Protein AF-A0A965PJ47-F1 (afdb_monomer)

Sequence (251 aa):
MINLTKKGEKVAQKPLTEKEMQEAIDIYARYGLNMNRAASALNLPRSTFENRLRRAKKLGLKSSVEPNPDLEEVLEQERLDQLLREQVRSLQLQLETVRKETLDEEFVKSQIIKLAQTKIDPPKWTLSRPSDETTGVPTLFASDWHWGEVVEASQVNGVNEYNLKIAQNRAKNMIETAVDLLLNHIHHKDYPGIVFCLGGDMVSGDIHEELMATNEKEIMPVIVDLWSTLAWCIETLADSFGAVYVPCVSG

Foldseek 3Di:
DDDDDDDDDPPPDDPQDLVLLQLLQQLCQQQQNDLVVSCVVVVHDSVVSVVSPVVSVVVVHHHPHHHDVVNVVVVVVVVVVVVVVVVVVVVVVVVVVVVVVVVVVVVVVVVVVVVVPDPDPPPPCPPPDPDPDAPDAAEAEDEQLQFADFDDCVNVVNPDTDGNVVSLVVLVCSLVVVLCCQPPVDDPHDHQAYEYEYEENLHHPCPDPPCPVDPDDDCVVRVVSSVVSVVVSLVSRCVRGVDYHYHYDYD

Nearest PDB structures (foldseek):
  8d5d-assembly1_B  TM=5.047E-01  e=1.975E-01  Salmonella enterica subsp. enterica serovar Typhimurium
  1icp-assembly1_A  TM=4.750E-01  e=4.558E-01  Solanum lycopersicum
  8d5r-assembly1_B  TM=3.469E-01  e=9.733E-02  Salmonella enterica subsp. enterica serovar Typhimurium
  7owl-assembly1_B  TM=3.068E-01  e=2.906E-01  Candidatus Odinarchaeum yellowstonii
  9j61-assembly6_F  TM=3.297E-01  e=2.135E+00  Streptomyces cinnamoneus

pLDDT: mean 76.78, std 16.88, range [31.42, 97.94]

Radius of gyration: 39.95 Å; Cα contacts (8 Å, |Δi|>4): 224; chains: 1; bounding box: 68×84×101 Å

Structure (mmCIF, N/CA/C/O backbone):
data_AF-A0A965PJ47-F1
#
_entry.id   AF-A0A965PJ47-F1
#
loop_
_atom_site.group_PDB
_atom_site.id
_atom_site.type_symbol
_atom_site.label_atom_id
_atom_site.label_alt_id
_atom_site.label_comp_id
_atom_site.label_asym_id
_atom_site.label_entity_id
_atom_site.label_seq_id
_atom_site.pdbx_PDB_ins_code
_atom_site.Cartn_x
_atom_site.Cartn_y
_atom_site.Cartn_z
_atom_site.occupancy
_atom_site.B_iso_or_equiv
_atom_site.auth_seq_id
_atom_site.auth_comp_id
_atom_site.auth_asym_id
_atom_site.auth_atom_id
_atom_site.pdbx_PDB_model_num
ATOM 1 N N . MET A 1 1 ? -32.347 64.061 38.158 1.00 39.00 1 MET A N 1
ATOM 2 C CA . MET A 1 1 ? -33.595 63.481 38.700 1.00 39.00 1 MET A CA 1
ATOM 3 C C . MET A 1 1 ? -33.408 61.977 38.799 1.00 39.00 1 MET A C 1
ATOM 5 O O . MET A 1 1 ? -33.392 61.310 37.776 1.00 39.00 1 MET A O 1
ATOM 9 N N . ILE A 1 2 ? -33.153 61.468 40.004 1.00 34.94 2 ILE A N 1
ATOM 10 C CA . ILE A 1 2 ? -32.925 60.043 40.271 1.00 34.94 2 ILE A CA 1
ATOM 11 C C . ILE A 1 2 ? -34.220 59.501 40.879 1.00 34.94 2 ILE A C 1
ATOM 13 O O . ILE A 1 2 ? -34.585 59.888 41.986 1.00 34.94 2 ILE A O 1
ATOM 17 N N . ASN A 1 3 ? -34.927 58.645 40.139 1.00 31.42 3 ASN A N 1
ATOM 18 C CA . ASN A 1 3 ? -36.101 57.930 40.638 1.00 31.42 3 ASN A CA 1
ATOM 19 C C . ASN A 1 3 ? -35.635 56.704 41.432 1.00 31.42 3 ASN A C 1
ATOM 21 O O . ASN A 1 3 ? -35.270 55.677 40.866 1.00 31.42 3 ASN A O 1
ATOM 25 N N . LEU A 1 4 ? -35.638 56.832 42.758 1.00 34.59 4 LEU A N 1
ATOM 26 C CA . LEU A 1 4 ? -35.445 55.729 43.695 1.00 34.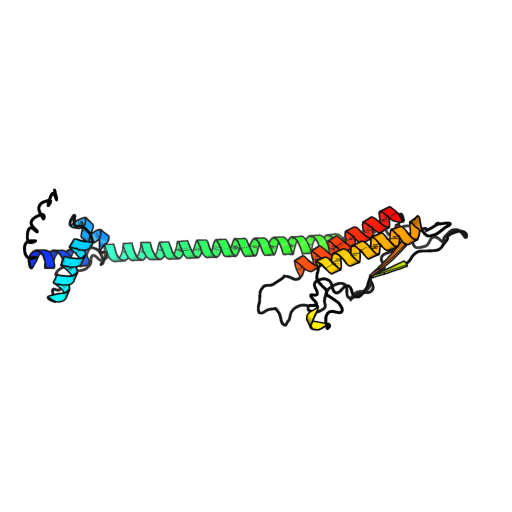59 4 LEU A CA 1
ATOM 27 C C . LEU A 1 4 ? -36.727 54.8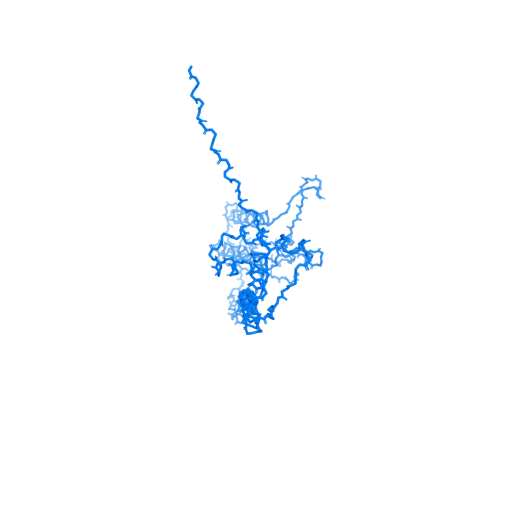88 43.747 1.00 34.59 4 LEU A C 1
ATOM 29 O O . LEU A 1 4 ? -37.690 55.218 44.439 1.00 34.59 4 LEU A O 1
ATOM 33 N N . THR A 1 5 ? -36.738 53.785 43.002 1.00 39.50 5 THR A N 1
ATOM 34 C CA . THR A 1 5 ? -37.739 52.723 43.128 1.00 39.50 5 THR A CA 1
ATOM 35 C C . THR A 1 5 ? -37.661 52.081 44.510 1.00 39.50 5 THR A C 1
ATOM 37 O O . THR A 1 5 ? -36.606 51.625 44.953 1.00 39.50 5 THR A O 1
ATOM 40 N N . LYS A 1 6 ? -38.814 52.065 45.185 1.00 40.06 6 LYS A N 1
ATOM 41 C CA . LYS A 1 6 ? -39.052 51.490 46.509 1.00 40.06 6 LYS A CA 1
ATOM 42 C C . LYS A 1 6 ? -38.490 50.068 46.610 1.00 40.06 6 LYS A C 1
ATOM 44 O O . LYS A 1 6 ? -38.861 49.177 45.851 1.00 40.06 6 LYS A O 1
ATOM 49 N N . LYS A 1 7 ? -37.611 49.874 47.593 1.00 37.66 7 LYS A N 1
ATOM 50 C CA . LYS A 1 7 ? -37.120 48.578 48.070 1.00 37.66 7 LYS A CA 1
ATOM 51 C C . LYS A 1 7 ? -38.333 47.761 48.531 1.00 37.66 7 LYS A C 1
ATOM 53 O O . LYS A 1 7 ? -38.999 48.163 49.479 1.00 37.66 7 LYS A O 1
ATOM 58 N N . GLY A 1 8 ? -38.628 46.656 47.847 1.00 36.78 8 GLY A N 1
ATOM 59 C CA . GLY A 1 8 ? -39.668 45.718 48.264 1.00 36.78 8 GLY A CA 1
ATOM 60 C C . GLY A 1 8 ? -39.403 45.227 49.686 1.00 36.78 8 GLY A C 1
ATOM 61 O O . GLY A 1 8 ? -38.298 44.776 50.002 1.00 36.78 8 GLY A O 1
ATOM 62 N N . GLU A 1 9 ? -40.407 45.366 50.545 1.00 33.41 9 GLU A N 1
ATOM 63 C CA . GLU A 1 9 ? -40.428 44.838 51.903 1.00 33.41 9 GLU A CA 1
ATOM 64 C C . GLU A 1 9 ? -40.147 43.331 51.866 1.00 33.41 9 GLU A C 1
ATOM 66 O O . GLU A 1 9 ? -40.896 42.546 51.282 1.00 33.41 9 GLU A O 1
ATOM 71 N N . LYS A 1 10 ? -39.043 42.906 52.489 1.00 40.28 10 LYS A N 1
ATOM 72 C CA . LYS A 1 10 ? -38.812 41.491 52.777 1.00 40.28 10 LYS A CA 1
ATOM 73 C C . LYS A 1 10 ? -39.818 41.076 53.845 1.00 40.28 10 LYS A C 1
ATOM 75 O O . LYS A 1 10 ? -39.556 41.245 55.033 1.00 40.28 10 LYS A O 1
ATOM 80 N N . VAL A 1 11 ? -40.953 40.532 53.418 1.00 40.09 11 VAL A N 1
ATOM 81 C CA . VAL A 1 11 ? -41.863 39.796 54.299 1.00 40.09 11 VAL A CA 1
ATOM 82 C C . VAL A 1 11 ? -41.044 38.676 54.941 1.00 40.09 11 VAL A C 1
ATOM 84 O O . VAL A 1 11 ? -40.537 37.789 54.251 1.00 40.09 11 VAL A O 1
ATOM 87 N N . ALA A 1 12 ? -40.833 38.760 56.254 1.00 43.69 12 ALA A N 1
ATOM 88 C CA . ALA A 1 12 ? -40.131 37.735 57.007 1.00 43.69 12 ALA A CA 1
ATOM 89 C C . ALA A 1 12 ? -40.882 36.408 56.830 1.00 43.69 12 ALA A C 1
ATOM 91 O O . ALA A 1 12 ? -42.038 36.286 57.233 1.00 43.69 12 ALA A O 1
ATOM 92 N N . GLN A 1 13 ? -40.244 35.422 56.189 1.00 56.88 13 GLN A N 1
ATOM 93 C CA . GLN A 1 13 ? -40.800 34.074 56.104 1.00 56.88 13 GLN A CA 1
ATOM 94 C C . GLN A 1 13 ? -41.061 33.577 57.526 1.00 56.88 13 GLN A C 1
ATOM 96 O O . GLN A 1 13 ? -40.155 33.583 58.364 1.00 56.88 13 GLN A O 1
ATOM 101 N N . LYS A 1 14 ? -42.311 33.179 57.788 1.00 65.19 14 LYS A N 1
ATOM 102 C CA . LYS A 1 14 ? -42.749 32.605 59.062 1.00 65.19 14 LYS A CA 1
ATOM 103 C C . LYS A 1 14 ? -41.738 31.530 59.503 1.00 65.19 14 LYS A C 1
ATOM 105 O O . LYS A 1 14 ? -41.317 30.735 58.656 1.00 65.19 14 LYS A O 1
ATOM 110 N N . PRO A 1 15 ? -41.297 31.516 60.775 1.00 68.94 15 PRO A N 1
ATOM 111 C CA . PRO A 1 15 ? -40.329 30.531 61.239 1.00 68.94 15 PRO A CA 1
ATOM 112 C C . PRO A 1 15 ? -40.870 29.123 60.988 1.00 68.94 15 PRO A C 1
ATOM 114 O O . PRO A 1 15 ? -42.020 28.827 61.308 1.00 68.94 15 PRO A O 1
ATOM 117 N N . LEU A 1 16 ? -40.030 28.294 60.366 1.00 74.06 16 LEU A N 1
ATOM 118 C CA . LEU A 1 16 ? -40.363 26.925 59.990 1.00 74.06 16 LEU A CA 1
ATOM 119 C C . LEU A 1 16 ? -40.749 26.138 61.242 1.00 74.06 16 LEU A C 1
ATOM 121 O O . LEU A 1 16 ? -39.971 26.081 62.198 1.00 74.06 16 LEU A O 1
ATOM 125 N N . THR A 1 17 ? -41.949 25.573 61.243 1.00 81.94 17 THR A N 1
ATOM 126 C CA . THR A 1 17 ? -42.479 24.862 62.408 1.00 81.94 17 THR A CA 1
ATOM 127 C C . THR A 1 17 ? -41.912 23.448 62.489 1.00 81.94 17 THR A C 1
ATOM 129 O O . THR A 1 17 ? -41.573 22.838 61.476 1.00 81.94 17 THR A O 1
ATOM 132 N N . GLU A 1 18 ? -41.816 22.903 63.702 1.00 75.19 18 GLU A N 1
ATOM 133 C CA . GLU A 1 18 ? -41.345 21.530 63.938 1.00 75.19 18 GLU A CA 1
ATOM 134 C C . GLU A 1 18 ? -42.177 20.495 63.169 1.00 75.19 18 GLU A C 1
ATOM 136 O O . G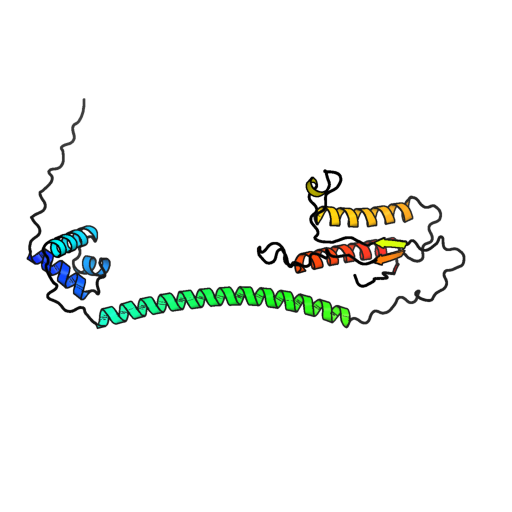LU A 1 18 ? -41.629 19.561 62.591 1.00 75.19 18 GLU A O 1
ATOM 141 N N . LYS A 1 19 ? -43.482 20.749 63.024 1.00 80.19 19 LYS A N 1
ATOM 142 C CA . LYS A 1 19 ? -44.401 19.936 62.220 1.00 80.19 19 LYS A CA 1
ATOM 143 C C . LYS A 1 19 ? -44.038 19.911 60.729 1.00 80.19 19 LYS A C 1
ATOM 145 O O . LYS A 1 19 ? -44.038 18.845 60.127 1.00 80.19 19 LYS A O 1
ATOM 150 N N . GLU A 1 20 ? -43.687 21.056 60.142 1.00 81.19 20 GLU A N 1
ATOM 151 C CA . GLU A 1 20 ? -43.258 21.146 58.733 1.00 81.19 20 GLU A CA 1
ATOM 152 C C . GLU A 1 20 ? -41.882 20.504 58.495 1.00 81.19 20 GLU A C 1
ATOM 154 O O . GLU A 1 20 ? -41.574 20.079 57.380 1.00 81.19 20 GLU A O 1
ATOM 159 N N . MET A 1 21 ? -41.035 20.456 59.529 1.00 81.44 21 MET A N 1
ATOM 160 C CA . MET A 1 21 ? -39.740 19.770 59.493 1.00 81.44 21 MET A CA 1
ATOM 161 C C . MET A 1 21 ? -39.910 18.251 59.592 1.00 81.44 21 MET A C 1
ATOM 163 O O . MET A 1 21 ? -39.256 17.526 58.841 1.00 81.44 21 MET A O 1
ATOM 167 N N . GLN A 1 22 ? -40.824 17.788 60.448 1.00 79.69 22 GLN A N 1
ATOM 168 C CA . GLN A 1 22 ? -41.165 16.374 60.589 1.00 79.69 22 GLN A CA 1
ATOM 169 C C . GLN A 1 22 ? -41.837 15.824 59.322 1.00 79.69 22 GLN A C 1
ATOM 171 O O . GLN A 1 22 ? -41.423 14.793 58.802 1.00 79.69 22 GLN A O 1
ATOM 176 N N . GLU A 1 23 ? -42.790 16.566 58.750 1.00 83.19 23 GLU A N 1
ATOM 177 C CA . GLU A 1 23 ? -43.468 16.205 57.498 1.00 83.19 23 GLU A CA 1
ATOM 178 C C . GLU A 1 23 ? -42.485 16.064 56.323 1.00 83.19 23 GLU A C 1
ATOM 180 O O . GLU A 1 23 ? -42.600 15.144 55.513 1.00 83.19 23 GLU A O 1
ATOM 185 N N . ALA A 1 24 ? -41.469 16.932 56.252 1.00 80.75 24 ALA A N 1
ATOM 186 C CA . ALA A 1 24 ? -40.439 16.846 55.221 1.00 80.75 24 ALA A CA 1
ATOM 187 C C . ALA A 1 24 ? -39.556 15.597 55.371 1.00 80.75 24 ALA A C 1
ATOM 189 O O . ALA A 1 24 ? -39.208 14.986 54.362 1.00 80.75 24 ALA A O 1
ATOM 190 N N . ILE A 1 25 ? -39.199 15.206 56.601 1.00 81.50 25 ILE A N 1
ATOM 191 C CA . ILE A 1 25 ? -38.437 13.974 56.858 1.00 81.50 25 ILE A CA 1
ATOM 192 C C . ILE A 1 25 ? -39.278 12.739 56.533 1.00 81.50 25 ILE A C 1
ATOM 194 O O . ILE A 1 25 ? -38.782 11.829 55.874 1.00 81.50 25 ILE A O 1
ATOM 198 N N . ASP A 1 26 ? -40.541 12.721 56.949 1.00 80.56 26 ASP A N 1
ATOM 199 C CA . ASP A 1 26 ? -41.424 11.567 56.771 1.00 80.56 26 ASP A CA 1
ATOM 200 C C . ASP A 1 26 ? -41.784 11.330 55.305 1.00 80.56 26 ASP A C 1
ATOM 202 O O . ASP A 1 2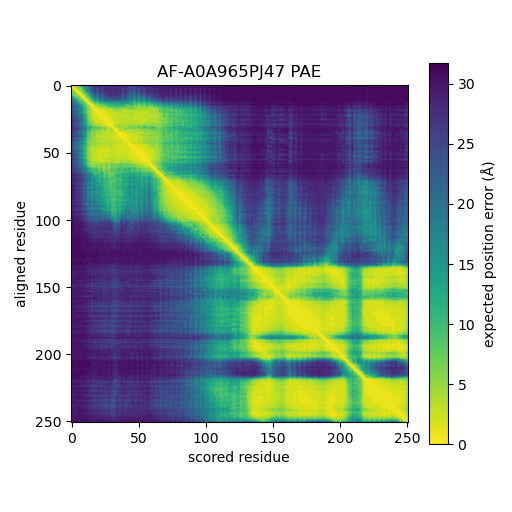6 ? -41.797 10.192 54.838 1.00 80.56 26 ASP A O 1
ATOM 206 N N . ILE A 1 27 ? -42.000 12.399 54.537 1.00 80.00 27 ILE A N 1
ATOM 207 C CA . ILE A 1 27 ? -42.214 12.294 53.090 1.00 80.00 27 ILE A CA 1
ATOM 208 C C . ILE A 1 27 ? -40.906 11.937 52.374 1.00 80.00 27 ILE A C 1
ATOM 210 O O . ILE A 1 27 ? -40.919 11.145 51.437 1.00 80.00 27 ILE A O 1
ATOM 214 N N . TYR A 1 28 ? -39.759 12.442 52.828 1.00 78.50 28 TYR A N 1
ATOM 215 C CA . TYR A 1 28 ? -38.468 12.047 52.261 1.00 78.50 28 TYR A CA 1
ATOM 216 C C . TYR A 1 28 ? -38.163 10.555 52.467 1.00 78.50 28 TYR A C 1
ATOM 218 O O . TYR A 1 28 ? -37.672 9.903 51.544 1.00 78.50 28 TYR A O 1
ATOM 226 N N . ALA A 1 29 ? -38.494 10.011 53.642 1.00 75.62 29 ALA A N 1
ATOM 227 C CA . ALA A 1 29 ? -38.375 8.586 53.942 1.00 75.62 29 ALA A CA 1
ATOM 228 C C . ALA A 1 29 ? -39.377 7.745 53.130 1.00 75.62 29 ALA A C 1
ATOM 230 O O . ALA A 1 29 ? -38.994 6.754 52.515 1.00 75.62 29 ALA A O 1
ATOM 231 N N . ARG A 1 30 ? -40.638 8.189 53.030 1.00 76.38 30 ARG A N 1
ATOM 232 C CA . ARG A 1 30 ? -41.698 7.483 52.288 1.00 76.38 30 ARG A CA 1
ATOM 233 C C . ARG A 1 30 ? -41.422 7.356 50.784 1.00 76.38 30 ARG A C 1
ATOM 235 O O . ARG A 1 30 ? -41.849 6.382 50.178 1.00 76.38 30 ARG A O 1
ATOM 242 N N . TYR A 1 31 ? -40.725 8.321 50.180 1.00 73.88 31 TYR A N 1
ATOM 243 C CA . TYR A 1 31 ? -40.414 8.343 48.741 1.00 73.88 31 TYR A CA 1
ATOM 244 C C . TYR A 1 31 ? -38.979 7.883 48.411 1.00 73.88 31 TYR A C 1
ATOM 246 O O . TYR A 1 31 ? -38.407 8.325 47.410 1.00 73.88 31 TYR A O 1
ATOM 254 N N . GLY A 1 32 ? -38.381 7.027 49.249 1.00 67.56 32 GLY A N 1
ATOM 255 C CA . GLY A 1 32 ? -37.101 6.373 48.945 1.00 67.56 32 GLY A CA 1
ATOM 256 C C . GLY A 1 32 ? -35.939 7.354 48.765 1.00 67.56 32 GLY A C 1
ATOM 257 O O . GLY A 1 32 ? -35.125 7.199 47.859 1.00 67.56 32 GLY A O 1
ATOM 258 N N . LEU A 1 33 ? -35.891 8.422 49.574 1.00 68.25 33 LEU A N 1
ATOM 259 C CA . LEU A 1 33 ? -34.832 9.442 49.549 1.00 68.25 33 LEU A CA 1
ATOM 260 C C . LEU A 1 33 ? -34.749 10.247 48.230 1.00 68.25 33 LEU A C 1
ATOM 262 O O . LEU A 1 33 ? -33.763 10.947 47.982 1.00 68.25 33 LEU A O 1
ATOM 266 N N . ASN A 1 34 ? -35.790 10.218 47.388 1.00 73.56 34 ASN A N 1
ATOM 267 C CA . ASN A 1 34 ? -35.839 11.012 46.162 1.00 73.56 34 ASN A CA 1
ATOM 268 C C . ASN A 1 34 ? -36.406 12.417 46.416 1.00 73.56 34 ASN A C 1
ATOM 270 O O . ASN A 1 34 ? -37.615 12.642 46.513 1.00 73.56 34 ASN A O 1
ATOM 274 N N . MET A 1 35 ? -35.503 13.394 46.450 1.00 74.94 35 MET A N 1
ATOM 275 C CA . MET A 1 35 ? -35.797 14.798 46.744 1.00 74.94 35 MET A CA 1
ATOM 276 C C . MET A 1 35 ? -36.806 15.448 45.785 1.00 74.94 35 MET A C 1
ATOM 278 O O . MET A 1 35 ? -37.589 16.293 46.210 1.00 74.94 35 MET A O 1
ATOM 282 N N . ASN A 1 36 ? -36.802 15.065 44.504 1.00 76.56 36 ASN A N 1
ATOM 283 C CA . ASN A 1 36 ? -37.687 15.658 43.497 1.00 76.56 36 ASN A CA 1
ATOM 284 C C . ASN A 1 36 ? -39.123 15.140 43.638 1.00 76.56 36 ASN A C 1
ATOM 286 O O . ASN A 1 36 ? -40.066 15.932 43.594 1.00 76.56 36 ASN A O 1
ATOM 290 N N . ARG A 1 37 ? -39.293 13.826 43.850 1.00 76.56 37 ARG A N 1
ATOM 291 C CA . ARG A 1 37 ? -40.616 13.218 44.077 1.00 76.56 37 ARG A CA 1
ATOM 292 C C . ARG A 1 37 ? -41.207 13.687 45.412 1.00 76.56 37 ARG A C 1
ATOM 294 O O . ARG A 1 37 ? -42.363 14.096 45.448 1.00 76.56 37 ARG A O 1
ATOM 301 N N . ALA A 1 38 ? -40.391 13.747 46.467 1.00 78.38 38 ALA A N 1
ATOM 302 C CA . ALA A 1 38 ? -40.804 14.224 47.787 1.00 78.38 38 ALA A CA 1
ATOM 303 C C . ALA A 1 38 ? -41.202 15.717 47.800 1.00 78.38 38 ALA A C 1
ATOM 305 O O . ALA A 1 38 ? -42.212 16.083 48.400 1.00 78.38 38 ALA A O 1
ATOM 306 N N . ALA A 1 39 ? -40.459 16.578 47.092 1.00 82.06 39 ALA A N 1
ATOM 307 C CA . ALA A 1 39 ? -40.814 17.992 46.943 1.00 82.06 39 ALA A CA 1
ATOM 308 C C . ALA A 1 39 ? -42.111 18.182 46.136 1.00 82.06 39 ALA A C 1
ATOM 310 O O . ALA A 1 39 ? -42.957 18.994 46.513 1.00 82.06 39 ALA A O 1
ATOM 311 N N . SER A 1 40 ? -42.293 17.389 45.073 1.00 83.25 40 SER A N 1
ATOM 312 C CA . SER A 1 40 ? -43.501 17.420 44.236 1.00 83.25 40 SER A CA 1
ATOM 313 C C . SER A 1 40 ? -44.743 16.944 44.996 1.00 83.25 40 SER A C 1
ATOM 315 O O . SER A 1 40 ? -45.795 17.561 44.874 1.00 83.25 40 SER A O 1
ATOM 317 N N . ALA A 1 41 ? -44.619 15.918 45.847 1.00 82.38 41 ALA A N 1
ATOM 318 C CA . ALA A 1 41 ? -45.715 15.421 46.685 1.00 82.38 41 ALA A CA 1
ATOM 319 C C . ALA A 1 41 ? -46.256 16.478 47.669 1.00 82.38 41 ALA A C 1
ATOM 321 O O . ALA A 1 41 ? -47.429 16.444 48.033 1.00 82.38 41 ALA A O 1
ATOM 322 N N . LEU A 1 42 ? -45.413 17.434 48.071 1.00 82.44 42 LEU A N 1
ATOM 323 C CA . LEU A 1 42 ? -45.785 18.566 48.923 1.00 82.44 42 LEU A CA 1
ATOM 324 C C . LEU A 1 42 ? -46.134 19.841 48.141 1.00 82.44 42 LEU A C 1
ATOM 326 O O . LEU A 1 42 ? -46.401 20.871 48.759 1.00 82.44 42 LEU A O 1
ATOM 330 N N . ASN A 1 43 ? -46.114 19.804 46.803 1.00 83.75 43 ASN A N 1
ATOM 331 C CA . ASN A 1 43 ? -46.226 20.987 45.942 1.00 83.75 43 ASN A CA 1
ATOM 332 C C . ASN A 1 43 ? -45.234 22.105 46.322 1.00 83.75 43 ASN A C 1
ATOM 334 O O . ASN A 1 43 ? -45.554 23.295 46.277 1.00 83.75 43 ASN A O 1
ATOM 338 N N . LEU A 1 44 ? -44.014 21.728 46.715 1.00 83.81 44 LEU A N 1
ATOM 339 C CA . LEU A 1 44 ? -42.961 22.665 47.096 1.00 83.81 44 LEU A CA 1
ATOM 340 C C . LEU A 1 44 ? -41.870 22.737 46.023 1.00 83.81 44 LEU A C 1
ATOM 342 O O . LEU A 1 44 ? -41.483 21.713 45.457 1.00 83.81 44 LEU A O 1
ATOM 346 N N . PRO A 1 45 ? -41.267 23.921 45.805 1.00 86.38 45 PRO A N 1
ATOM 347 C CA . PRO A 1 45 ? -40.011 24.009 45.075 1.00 86.38 45 PRO A CA 1
ATOM 348 C C . PRO A 1 45 ? -38.938 23.145 45.750 1.00 86.38 45 PRO A C 1
ATOM 350 O O . PRO A 1 45 ? -38.808 23.151 46.980 1.00 86.38 45 PRO A O 1
ATOM 353 N N . ARG A 1 46 ? -38.116 22.450 44.952 1.00 83.88 46 ARG A N 1
ATOM 354 C CA . ARG A 1 46 ? -37.034 21.574 45.448 1.00 83.88 46 ARG A CA 1
ATOM 355 C C . ARG A 1 46 ? -36.143 22.273 46.478 1.00 83.88 46 ARG A C 1
ATOM 357 O O . ARG A 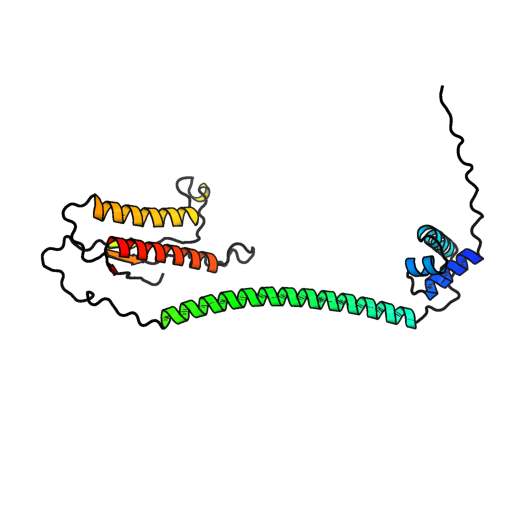1 46 ? -35.848 21.704 47.522 1.00 83.88 46 ARG A O 1
ATOM 364 N N . SER A 1 47 ? -35.777 23.528 46.217 1.00 83.12 47 SER A N 1
ATOM 365 C CA . SER A 1 47 ? -34.940 24.351 47.101 1.00 83.12 47 SER A CA 1
ATOM 366 C C . SER A 1 47 ? -35.607 24.673 48.446 1.00 83.12 47 SER A C 1
ATOM 368 O O . SER A 1 47 ? -34.935 24.810 49.472 1.00 83.12 47 SER A O 1
ATOM 370 N N . THR A 1 48 ? -36.937 24.782 48.475 1.00 83.44 48 THR A N 1
ATOM 371 C CA . THR A 1 48 ? -37.706 24.967 49.708 1.00 83.44 48 THR A CA 1
ATOM 372 C C . THR A 1 48 ? -37.723 23.675 50.510 1.00 83.44 48 THR A C 1
ATOM 374 O O . THR A 1 48 ? -37.385 23.703 51.692 1.00 83.44 48 THR A O 1
ATOM 377 N N . PHE A 1 49 ? -38.037 22.547 49.869 1.00 85.88 49 PHE A N 1
ATOM 378 C CA . PHE A 1 49 ? -38.038 21.226 50.499 1.00 85.88 49 PHE A CA 1
ATOM 379 C C . PHE A 1 49 ? -36.657 20.848 51.066 1.00 85.88 49 PHE A C 1
ATOM 381 O O . PHE A 1 49 ? -36.545 20.424 52.216 1.00 85.88 49 PHE A O 1
ATOM 388 N N . GLU A 1 50 ? -35.587 21.113 50.315 1.00 85.38 50 GLU A N 1
ATOM 389 C CA . GLU A 1 50 ? -34.201 20.912 50.744 1.00 85.38 50 GLU A CA 1
ATOM 390 C C . GLU A 1 50 ? -33.844 21.713 52.000 1.00 85.38 50 GLU A C 1
ATOM 392 O O . GLU A 1 50 ? -33.229 21.185 52.930 1.00 85.38 50 GLU A O 1
ATOM 397 N N . ASN A 1 51 ? -34.291 22.969 52.085 1.00 84.69 51 ASN A N 1
ATOM 398 C CA . ASN A 1 51 ? -34.096 23.775 53.286 1.00 84.69 51 ASN A CA 1
ATOM 399 C C . ASN A 1 51 ? -34.860 23.226 54.500 1.00 84.69 51 ASN A C 1
ATOM 401 O O . ASN A 1 51 ? -34.322 23.288 55.611 1.00 84.69 51 ASN A O 1
ATOM 405 N N . ARG A 1 52 ? -36.067 22.669 54.307 1.00 85.81 52 ARG A N 1
ATOM 406 C CA . ARG A 1 52 ? -36.831 22.009 55.384 1.00 85.81 52 ARG A CA 1
ATOM 407 C C . ARG A 1 52 ? -36.093 20.770 55.887 1.00 85.81 52 ARG A C 1
ATOM 409 O O . ARG A 1 52 ? -35.817 20.679 57.081 1.00 85.81 52 ARG A O 1
ATOM 416 N N . LEU A 1 53 ? -35.668 19.893 54.975 1.00 82.50 53 LEU A N 1
ATOM 417 C CA . LEU A 1 53 ? -34.950 18.659 55.302 1.00 82.50 53 LEU A CA 1
ATOM 418 C C . LEU A 1 53 ? -33.606 18.931 55.998 1.00 82.50 53 LEU A C 1
ATOM 420 O O . LEU A 1 53 ? -33.265 18.278 56.983 1.00 82.50 53 LEU A O 1
ATOM 424 N N . ARG A 1 54 ? -32.845 19.930 55.528 1.00 84.75 54 ARG A N 1
ATOM 425 C CA . ARG A 1 54 ? -31.561 20.321 56.132 1.00 84.75 54 ARG A CA 1
ATOM 426 C C . ARG A 1 54 ? -31.726 20.828 57.566 1.00 84.75 54 ARG A C 1
ATOM 428 O O . ARG A 1 54 ? -30.917 20.490 58.428 1.00 84.75 54 ARG A O 1
ATOM 435 N N . ARG A 1 55 ? -32.760 21.636 57.834 1.00 82.81 55 ARG A N 1
ATOM 436 C CA . ARG A 1 55 ? -33.066 22.120 59.193 1.00 82.81 55 ARG A CA 1
ATOM 437 C C . ARG A 1 55 ? -33.539 20.992 60.102 1.00 82.81 55 ARG A C 1
ATOM 439 O O . ARG A 1 55 ? -33.085 20.919 61.238 1.00 82.81 55 ARG A O 1
ATOM 446 N N . ALA A 1 56 ? -34.360 20.093 59.573 1.00 81.38 56 ALA A N 1
ATOM 447 C CA . ALA A 1 56 ? -34.854 18.936 60.300 1.00 81.38 56 ALA A CA 1
ATOM 448 C C . ALA A 1 56 ? -33.707 17.985 60.714 1.00 81.38 56 ALA A C 1
ATOM 450 O O . ALA A 1 56 ? -33.606 17.608 61.879 1.00 81.38 56 ALA A O 1
ATOM 451 N N . LYS A 1 57 ? -32.749 17.724 59.808 1.00 81.69 57 LYS A N 1
ATOM 452 C CA . LYS A 1 57 ? -31.507 16.986 60.112 1.00 81.69 57 LYS A CA 1
ATOM 453 C C . LYS A 1 57 ? -30.636 17.684 61.160 1.00 81.69 57 LYS A C 1
ATOM 455 O O . LYS A 1 57 ? -30.080 17.022 62.028 1.00 81.69 57 LYS A O 1
ATOM 460 N N . LYS A 1 58 ? -30.528 19.018 61.107 1.00 83.56 58 LYS A N 1
ATOM 461 C CA . LYS A 1 58 ? -29.757 19.808 62.086 1.00 83.56 58 LYS A CA 1
ATOM 462 C C . LYS A 1 58 ? -30.343 19.726 63.503 1.00 83.56 58 LYS A C 1
ATOM 464 O O . LYS A 1 58 ? -29.593 19.829 64.465 1.00 83.56 58 LYS A O 1
ATOM 469 N N . LEU A 1 59 ? -31.658 19.538 63.621 1.00 81.19 59 LEU A N 1
ATOM 470 C CA . LEU A 1 59 ? -32.362 19.331 64.891 1.00 81.19 59 LEU A CA 1
ATOM 471 C C . LEU A 1 59 ? -32.373 17.861 65.345 1.00 81.19 59 LEU A C 1
ATOM 473 O O . LEU A 1 59 ? -32.930 17.561 66.393 1.00 81.19 59 LEU A O 1
ATOM 477 N N . GLY A 1 60 ? -31.765 16.948 64.579 1.00 77.31 60 GLY A N 1
ATOM 478 C CA . GLY A 1 60 ? -31.702 15.528 64.926 1.00 77.31 60 GLY A CA 1
ATOM 479 C C . GLY A 1 60 ? -33.045 14.798 64.849 1.00 77.31 60 GLY A C 1
ATOM 480 O O . GLY A 1 60 ? -33.169 13.711 65.413 1.00 77.31 60 GLY A O 1
ATOM 481 N N . LEU A 1 61 ? -34.042 15.371 64.164 1.00 77.19 61 LEU A N 1
ATOM 482 C CA . LEU A 1 61 ? -35.341 14.732 63.967 1.00 77.19 61 LEU A CA 1
ATOM 483 C C . LEU A 1 61 ? -35.158 13.436 63.161 1.00 77.19 61 LEU A C 1
ATOM 485 O O . LEU A 1 61 ? -34.443 13.406 62.156 1.00 77.19 61 LEU A O 1
ATOM 489 N N . LYS A 1 62 ? -35.789 12.356 63.626 1.00 75.00 62 LYS A N 1
ATOM 490 C CA . LYS A 1 62 ? -35.814 11.054 62.948 1.00 75.00 62 LYS A CA 1
ATOM 491 C C . LYS A 1 62 ? -37.160 10.872 62.264 1.00 75.00 62 LYS A C 1
ATOM 493 O O . LYS A 1 62 ? -38.160 11.414 62.730 1.00 75.00 62 LYS A O 1
ATOM 498 N N . SER A 1 63 ? -37.181 10.117 61.169 1.00 68.88 63 SER A N 1
ATOM 499 C CA . SER A 1 63 ? -38.454 9.792 60.533 1.00 68.88 63 SER A CA 1
ATOM 500 C C . SER A 1 63 ? -39.290 8.904 61.444 1.00 68.88 63 SER A C 1
ATOM 502 O O . SER A 1 63 ? -38.769 7.987 62.076 1.00 68.88 63 SER A O 1
ATOM 504 N N . SER A 1 64 ? -40.582 9.200 61.489 1.00 68.25 64 SER A N 1
ATOM 505 C CA . SER A 1 64 ? -41.621 8.407 62.145 1.00 68.25 64 SER A CA 1
ATOM 506 C C . SER A 1 64 ? -42.237 7.358 61.215 1.00 68.25 64 SER A C 1
ATOM 508 O O . SER A 1 64 ? -43.116 6.613 61.642 1.00 68.25 64 SER A O 1
ATOM 510 N N . VAL A 1 65 ? -41.824 7.318 59.946 1.00 66.12 65 VAL A N 1
ATOM 511 C CA . VAL A 1 65 ? -42.423 6.486 58.901 1.00 66.12 65 VAL A CA 1
ATOM 512 C C . VAL A 1 65 ? -41.351 5.566 58.331 1.00 66.12 65 VAL A C 1
ATOM 514 O O . VAL A 1 65 ? -40.266 6.020 57.971 1.00 66.12 65 VAL A O 1
ATOM 517 N N . GLU A 1 66 ? -41.654 4.273 58.254 1.00 60.25 66 GLU A N 1
ATOM 518 C CA . GLU A 1 66 ? -40.769 3.316 57.593 1.00 60.25 66 GLU A CA 1
ATOM 519 C C . GLU A 1 66 ? -40.715 3.596 56.078 1.00 60.25 66 GLU A C 1
ATOM 521 O O . GLU A 1 66 ? -41.724 4.014 55.493 1.00 60.25 66 GLU A O 1
ATOM 526 N N . PRO A 1 67 ? -39.546 3.423 55.431 1.00 61.28 67 PRO A N 1
ATOM 527 C CA . PRO A 1 67 ? -39.431 3.541 53.980 1.00 61.28 67 PRO A CA 1
ATOM 528 C C . PRO A 1 67 ? -40.432 2.603 53.310 1.00 61.28 67 PRO A C 1
ATOM 530 O O . PRO A 1 67 ? -40.632 1.494 53.790 1.00 61.28 67 PRO A O 1
ATOM 533 N N . ASN A 1 68 ? -41.072 3.036 52.222 1.00 66.81 68 ASN A N 1
ATOM 534 C CA . ASN A 1 68 ? -41.964 2.153 51.475 1.00 66.81 68 ASN A CA 1
ATOM 535 C C . ASN A 1 68 ? -41.114 1.126 50.697 1.00 66.81 68 ASN A C 1
ATOM 537 O O . ASN A 1 68 ? -40.470 1.538 49.724 1.00 66.81 68 ASN A O 1
ATOM 541 N N . PRO A 1 69 ? -41.108 -0.163 51.088 1.00 60.72 69 PRO A N 1
ATOM 542 C CA . PRO A 1 69 ? -40.231 -1.159 50.477 1.00 60.72 69 PRO A CA 1
ATOM 543 C C . PRO A 1 69 ? -40.557 -1.375 48.992 1.00 60.72 69 PRO A C 1
ATOM 545 O O . PRO A 1 69 ? -39.644 -1.504 48.180 1.00 60.72 69 PRO A O 1
ATOM 548 N N . ASP A 1 70 ? -41.832 -1.252 48.606 1.00 66.44 70 ASP A N 1
ATOM 549 C CA . ASP A 1 70 ? -42.277 -1.401 47.214 1.00 66.44 70 ASP A CA 1
ATOM 550 C C . ASP A 1 70 ? -41.692 -0.317 46.289 1.00 66.44 70 ASP A C 1
ATOM 552 O O . ASP A 1 70 ? -41.451 -0.547 45.106 1.00 66.44 70 ASP A O 1
ATOM 556 N N . LEU A 1 71 ? -41.455 0.897 46.804 1.00 64.88 71 LEU A N 1
ATOM 557 C CA . LEU A 1 71 ? -40.872 1.990 46.012 1.00 64.88 71 LEU A CA 1
ATOM 558 C C . LEU A 1 71 ? -39.356 1.848 45.857 1.00 64.88 71 LEU A C 1
ATOM 560 O O . LEU A 1 71 ? -38.810 2.294 44.847 1.00 64.88 71 LEU A O 1
ATOM 564 N N . GLU A 1 72 ? -38.684 1.270 46.851 1.00 65.62 72 GLU A N 1
ATOM 565 C CA . GLU A 1 72 ? -37.240 1.031 46.829 1.00 65.62 72 GLU A CA 1
ATOM 566 C C . GLU A 1 72 ? -36.893 -0.090 45.840 1.00 65.62 72 GLU A C 1
ATOM 568 O O . GLU A 1 72 ? -36.001 0.087 45.010 1.00 65.62 72 GLU A O 1
ATOM 573 N N . GLU A 1 73 ? -37.683 -1.169 45.818 1.00 68.56 73 GLU A N 1
ATOM 574 C CA . GLU A 1 73 ? -37.548 -2.251 44.833 1.00 68.56 73 GLU A CA 1
ATOM 575 C C . GLU A 1 73 ? -37.778 -1.771 43.391 1.00 68.56 73 GLU A C 1
ATOM 577 O O . GLU A 1 73 ? -36.984 -2.089 42.505 1.00 68.56 73 GLU A O 1
ATOM 582 N N . VAL A 1 74 ? -38.809 -0.952 43.144 1.00 73.44 74 VAL A N 1
ATOM 583 C CA . VAL A 1 74 ? -39.093 -0.407 41.801 1.00 73.44 74 VAL A CA 1
ATOM 584 C C . VAL A 1 74 ? -37.967 0.509 41.308 1.00 73.44 74 VAL A C 1
ATOM 586 O O . VAL A 1 74 ? -37.595 0.463 40.138 1.00 73.44 74 VAL A O 1
ATOM 589 N N . LEU A 1 75 ? -37.393 1.337 42.186 1.00 71.88 75 LEU A N 1
ATOM 590 C CA . LEU A 1 75 ? -36.276 2.224 41.837 1.00 71.88 75 LEU A CA 1
ATOM 591 C C . LEU A 1 75 ? -34.987 1.450 41.540 1.00 71.88 75 LEU A C 1
ATOM 593 O O . LEU A 1 75 ? -34.230 1.834 40.644 1.00 71.88 75 LEU A O 1
ATOM 597 N N . GLU A 1 76 ? -34.730 0.383 42.292 1.00 76.06 76 GLU A N 1
ATOM 598 C CA . GLU A 1 76 ? -33.565 -0.469 42.071 1.00 76.06 76 GLU A CA 1
ATOM 599 C C . GLU A 1 76 ? -33.706 -1.263 40.765 1.00 76.06 76 GLU A C 1
ATOM 601 O O . GLU A 1 76 ? -32.754 -1.341 39.987 1.00 76.06 76 GLU A O 1
ATOM 606 N N . GLN A 1 77 ? -34.916 -1.739 40.454 1.00 75.44 77 GLN A N 1
ATOM 607 C CA . GLN A 1 77 ? -35.238 -2.335 39.154 1.00 75.44 77 GLN A CA 1
ATOM 608 C C . GLN A 1 77 ? -35.049 -1.340 37.996 1.00 75.44 77 GLN A C 1
ATOM 610 O O . GLN A 1 77 ? -34.390 -1.675 37.015 1.00 75.44 77 GLN A O 1
ATOM 615 N N . GLU A 1 78 ? -35.537 -0.097 38.113 1.00 77.62 78 GLU A N 1
ATOM 616 C CA . GLU A 1 78 ? -35.349 0.943 37.083 1.00 77.62 78 GLU A CA 1
ATOM 617 C C . GLU A 1 78 ? -33.861 1.254 36.827 1.00 77.62 78 GLU A C 1
ATOM 619 O O . GLU A 1 78 ? -33.449 1.457 35.681 1.00 77.62 78 GLU A O 1
ATOM 624 N N . ARG A 1 79 ? -33.040 1.289 37.885 1.00 80.31 79 ARG A N 1
ATOM 625 C CA . ARG A 1 79 ? -31.585 1.490 37.778 1.00 80.31 79 ARG A CA 1
ATOM 626 C C . ARG A 1 79 ? -30.894 0.319 37.102 1.00 80.31 79 ARG A C 1
ATOM 628 O O . ARG A 1 79 ? -30.051 0.530 36.230 1.00 80.31 79 ARG A O 1
ATOM 635 N N . LEU A 1 80 ? -31.250 -0.898 37.501 1.00 86.75 80 LEU A N 1
ATOM 636 C CA . LEU A 1 80 ? -30.695 -2.113 36.925 1.00 86.75 80 LEU A CA 1
ATOM 637 C C . LEU A 1 80 ? -31.028 -2.198 35.430 1.00 86.75 80 LEU A C 1
ATOM 639 O O . LEU A 1 80 ? -30.136 -2.435 34.617 1.00 86.75 80 LEU A O 1
ATOM 643 N N . ASP A 1 81 ? -32.267 -1.884 35.051 1.00 87.56 81 ASP A N 1
ATOM 644 C CA . ASP A 1 81 ? -32.703 -1.822 33.655 1.00 87.56 81 ASP A CA 1
ATOM 645 C C . ASP A 1 81 ? -31.929 -0.782 32.836 1.00 87.56 81 ASP A C 1
ATOM 647 O O . ASP A 1 81 ? -31.590 -1.031 31.675 1.00 87.56 81 ASP A O 1
ATOM 651 N N . GLN A 1 82 ? -31.629 0.385 33.413 1.00 86.81 82 GLN A N 1
ATOM 652 C CA . GLN A 1 82 ? -30.797 1.391 32.748 1.00 86.81 82 GLN A CA 1
ATOM 653 C C . GLN A 1 82 ? -29.373 0.881 32.510 1.00 86.81 82 GLN A C 1
ATOM 655 O O . GLN A 1 82 ? -28.879 0.976 31.385 1.00 86.81 82 GLN A O 1
ATOM 660 N N . LEU A 1 83 ? -28.749 0.276 33.523 1.00 90.38 83 LEU A N 1
ATOM 661 C CA . LEU A 1 83 ? -27.403 -0.292 33.408 1.00 90.38 83 LEU A CA 1
ATOM 662 C C . LEU A 1 83 ? -27.346 -1.425 32.376 1.00 90.38 83 LEU A C 1
ATOM 664 O O . LEU A 1 83 ? -26.427 -1.465 31.556 1.00 90.38 83 LEU A O 1
ATOM 668 N N . LEU A 1 84 ? -28.347 -2.314 32.364 1.00 92.00 84 LEU A N 1
ATOM 669 C CA . LEU A 1 84 ? -28.439 -3.376 31.361 1.00 92.00 84 LEU A CA 1
ATOM 670 C C . LEU A 1 84 ? -28.569 -2.797 29.950 1.00 92.00 84 LEU A C 1
ATOM 672 O O . LEU A 1 84 ? -27.911 -3.277 29.029 1.00 92.00 84 LEU A O 1
ATOM 676 N N . ARG A 1 85 ? -29.383 -1.753 29.758 1.00 90.94 85 ARG A N 1
ATOM 677 C CA . ARG A 1 85 ? -29.536 -1.100 28.446 1.00 90.94 85 ARG A CA 1
ATOM 678 C C . ARG A 1 85 ? -28.238 -0.453 27.973 1.00 90.94 85 ARG A C 1
ATOM 680 O O . ARG A 1 85 ? -27.909 -0.558 26.791 1.00 90.94 85 ARG A O 1
ATOM 687 N N . GLU A 1 86 ? -27.499 0.192 28.871 1.00 92.06 86 GLU A N 1
ATOM 688 C CA . GLU A 1 86 ? -26.188 0.767 28.558 1.00 92.06 86 GLU A CA 1
ATOM 689 C C . GLU A 1 86 ? -25.170 -0.318 28.184 1.00 92.06 86 GLU A C 1
ATOM 691 O O . GLU A 1 86 ? -24.471 -0.178 27.177 1.00 92.06 86 GLU A O 1
ATOM 696 N N . GLN A 1 87 ? -25.142 -1.436 28.918 1.00 90.25 87 GLN A N 1
ATOM 697 C CA . GLN A 1 87 ? -24.293 -2.584 28.591 1.00 90.25 87 GLN A CA 1
ATOM 698 C C . GLN A 1 87 ? -24.649 -3.204 27.240 1.00 90.25 87 GLN A C 1
ATOM 700 O O . GLN A 1 87 ? -23.753 -3.421 26.427 1.00 90.25 87 GLN A O 1
ATOM 705 N N . VAL A 1 88 ? -25.937 -3.443 26.966 1.00 94.75 88 VAL A N 1
ATOM 706 C CA . VAL A 1 88 ? -26.397 -3.984 25.676 1.00 94.75 88 VAL A CA 1
ATOM 707 C C . VAL A 1 88 ? -25.979 -3.066 24.536 1.00 94.75 88 VAL A C 1
ATOM 709 O O . VAL A 1 88 ? -25.453 -3.545 23.535 1.00 94.75 88 VAL A O 1
ATOM 712 N N . ARG A 1 89 ? -26.142 -1.748 24.693 1.00 91.69 89 ARG A N 1
ATOM 713 C CA . ARG A 1 89 ? -25.723 -0.779 23.676 1.00 91.69 89 ARG A CA 1
ATOM 714 C C . ARG A 1 89 ? -24.210 -0.807 23.447 1.00 91.69 89 ARG A C 1
ATOM 716 O O . ARG A 1 89 ? -23.774 -0.784 22.300 1.00 91.69 89 ARG A O 1
ATOM 723 N N . SER A 1 90 ? -23.419 -0.860 24.516 1.00 91.06 90 SER A N 1
ATOM 724 C CA . SER A 1 90 ? -21.956 -0.951 24.428 1.00 91.06 90 SER A CA 1
ATOM 725 C C . SER A 1 90 ? -21.513 -2.234 23.714 1.00 91.06 90 SER A C 1
ATOM 727 O O . SER A 1 90 ? -20.737 -2.180 22.762 1.00 91.06 90 SER A O 1
ATOM 729 N N . LEU A 1 91 ? -22.082 -3.380 24.102 1.00 90.69 91 LEU A N 1
ATOM 730 C CA . LEU A 1 91 ? -21.822 -4.683 23.481 1.00 90.69 91 LEU A CA 1
ATOM 731 C C . LEU A 1 91 ? -22.228 -4.713 22.004 1.00 90.69 91 LEU A C 1
ATOM 733 O O . LEU A 1 91 ? -21.507 -5.273 21.183 1.00 90.69 91 LEU A O 1
ATOM 737 N N . GLN A 1 92 ? -23.354 -4.093 21.646 1.00 90.12 92 GLN A N 1
ATOM 738 C CA . GLN A 1 92 ? -23.789 -3.983 20.251 1.00 90.12 92 GLN A CA 1
ATOM 739 C C . GLN A 1 92 ? -22.805 -3.170 19.406 1.00 90.12 92 GLN A C 1
ATOM 741 O O . GLN A 1 92 ? -22.467 -3.599 18.307 1.00 90.12 92 GLN A O 1
ATOM 746 N N . LEU A 1 93 ? -22.306 -2.043 19.925 1.00 89.25 93 LEU A N 1
ATOM 747 C CA . LEU A 1 93 ? -21.297 -1.237 19.231 1.00 89.25 93 LEU A CA 1
ATOM 748 C C . LEU A 1 93 ? -19.988 -2.014 19.042 1.00 89.25 93 LEU A C 1
ATOM 750 O O . LEU A 1 93 ? -19.426 -1.999 17.953 1.00 89.25 93 LEU A O 1
ATOM 754 N N . GLN A 1 94 ? -19.536 -2.742 20.067 1.00 85.56 94 GLN A N 1
ATOM 755 C CA . GLN A 1 94 ? -18.350 -3.598 19.959 1.00 85.56 94 GLN A CA 1
ATOM 756 C C . GLN A 1 94 ? -18.538 -4.707 18.914 1.00 85.56 94 GLN A C 1
ATOM 758 O O . GLN A 1 94 ? -17.644 -4.944 18.106 1.00 85.56 94 GLN A O 1
ATOM 763 N N . LEU A 1 95 ? -19.711 -5.350 18.881 1.00 88.12 95 LEU A N 1
ATOM 764 C CA . LEU A 1 95 ? -20.034 -6.368 17.877 1.00 88.12 95 LEU A CA 1
ATOM 765 C C . LEU A 1 95 ? -20.055 -5.807 16.454 1.00 88.12 95 LEU A C 1
ATOM 767 O O . LEU A 1 95 ? -19.635 -6.501 15.531 1.00 88.12 95 LEU A O 1
ATOM 771 N N . GLU A 1 96 ? -20.549 -4.583 16.257 1.00 82.81 96 GLU A N 1
ATOM 772 C CA . GLU A 1 96 ? -20.512 -3.934 14.944 1.00 82.81 96 GLU A CA 1
ATOM 773 C C . GLU A 1 96 ? -19.082 -3.640 14.486 1.00 82.81 96 GLU A C 1
ATOM 775 O O . GLU A 1 96 ? -18.772 -3.883 13.320 1.00 82.81 96 GLU A O 1
ATOM 780 N N . THR A 1 97 ? -18.210 -3.168 15.382 1.00 79.38 97 THR A N 1
ATOM 781 C CA . THR A 1 97 ? -16.792 -2.930 15.070 1.00 79.38 97 THR A CA 1
ATOM 782 C C . THR A 1 97 ? -16.091 -4.229 14.677 1.00 79.38 97 THR A C 1
ATOM 784 O O . THR A 1 97 ? -15.568 -4.324 13.570 1.00 79.38 97 THR A O 1
ATOM 787 N N . VAL A 1 98 ? -16.198 -5.268 15.513 1.00 78.19 98 VAL A N 1
ATOM 788 C CA . VAL A 1 98 ? -15.579 -6.578 15.248 1.00 78.19 98 VAL A CA 1
ATOM 789 C C . VAL A 1 98 ? -16.115 -7.196 13.954 1.00 78.19 98 VAL A C 1
ATOM 791 O O . VAL A 1 98 ? -15.359 -7.776 13.177 1.00 78.19 98 VAL A O 1
ATOM 794 N N . ARG A 1 99 ? -17.419 -7.059 13.671 1.00 72.06 99 ARG A N 1
ATOM 795 C CA . ARG A 1 99 ? -17.995 -7.542 12.405 1.00 72.06 99 ARG A CA 1
ATOM 796 C C . ARG A 1 99 ? -17.413 -6.837 11.188 1.00 72.06 99 ARG A 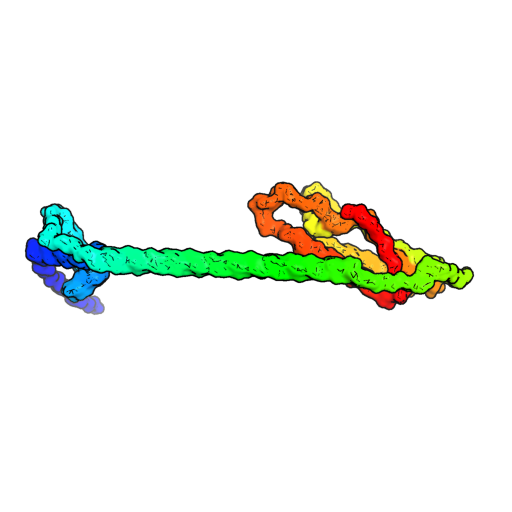C 1
ATOM 798 O O . ARG A 1 99 ? -17.200 -7.510 10.186 1.00 72.06 99 ARG A O 1
ATOM 805 N N . LYS A 1 100 ? -17.193 -5.521 11.247 1.00 66.56 100 LYS A N 1
ATOM 806 C CA . LYS A 1 100 ? -16.579 -4.781 10.134 1.00 66.56 100 LYS A CA 1
ATOM 807 C C . LYS A 1 100 ? -15.152 -5.261 9.880 1.00 66.56 100 LYS A C 1
ATOM 809 O O . LYS A 1 100 ? -14.853 -5.632 8.754 1.00 66.56 100 LYS A O 1
ATOM 814 N N . GLU A 1 101 ? -14.344 -5.372 10.930 1.00 67.62 101 GLU A N 1
ATOM 815 C CA . GLU A 1 101 ? -12.966 -5.881 10.842 1.00 67.62 101 GLU A CA 1
ATOM 816 C C . GLU A 1 101 ? -12.920 -7.306 10.266 1.00 67.62 101 GLU A C 1
ATOM 818 O O . GLU A 1 101 ? -12.143 -7.595 9.359 1.00 67.62 101 GLU A O 1
ATOM 823 N N . THR A 1 102 ? -13.820 -8.185 10.723 1.00 66.19 102 THR A N 1
ATOM 824 C CA . THR A 1 102 ? -13.900 -9.571 10.228 1.00 66.19 102 THR A CA 1
ATOM 825 C C . THR A 1 102 ? -14.282 -9.623 8.745 1.00 66.19 102 THR A C 1
ATOM 827 O O . THR A 1 102 ? -13.730 -10.428 7.999 1.00 66.19 102 THR A O 1
ATOM 830 N N . LEU A 1 103 ? -15.220 -8.775 8.304 1.00 57.53 103 LEU A N 1
ATOM 831 C CA . LEU A 1 103 ? -15.646 -8.708 6.902 1.00 57.53 103 LEU A CA 1
ATOM 832 C C . LEU A 1 103 ? -14.520 -8.214 5.988 1.00 57.53 103 LEU A C 1
ATOM 834 O O . LEU A 1 103 ? -14.360 -8.751 4.892 1.00 57.53 103 LEU A O 1
ATOM 838 N N . ASP A 1 104 ? -13.734 -7.237 6.438 1.00 65.62 104 ASP A N 1
ATOM 839 C CA . ASP A 1 104 ? -12.587 -6.727 5.685 1.00 65.62 104 ASP A CA 1
ATOM 840 C C . ASP A 1 104 ? -11.475 -7.786 5.589 1.00 65.62 104 ASP A C 1
ATOM 842 O O . ASP A 1 104 ? -10.935 -8.032 4.506 1.00 65.62 104 ASP A O 1
ATOM 846 N N . GLU A 1 105 ? -11.189 -8.499 6.682 1.00 58.69 105 GLU A N 1
ATOM 847 C CA . GLU A 1 105 ? -10.209 -9.591 6.696 1.00 58.69 105 GLU A CA 1
ATOM 848 C C . GLU A 1 105 ? -10.648 -10.774 5.814 1.00 58.69 105 GLU A C 1
ATOM 850 O O . GLU A 1 105 ? -9.855 -11.333 5.049 1.00 58.69 105 GLU A O 1
ATOM 855 N N . GLU A 1 106 ? -11.925 -11.156 5.881 1.00 64.12 106 GLU A N 1
ATOM 856 C CA . GLU A 1 106 ? -12.493 -12.222 5.058 1.00 64.12 106 GLU A CA 1
ATOM 857 C C . GLU A 1 106 ? -12.524 -11.823 3.577 1.00 64.12 106 GLU A C 1
ATOM 859 O O . GLU A 1 106 ? -12.202 -12.643 2.710 1.00 64.12 106 GLU A O 1
ATOM 864 N N . PHE A 1 107 ? -12.815 -10.553 3.272 1.00 63.03 107 PHE A N 1
ATOM 865 C CA . PHE A 1 107 ? -12.725 -10.015 1.919 1.00 63.03 107 PHE A CA 1
ATOM 866 C C . PHE A 1 107 ? -11.300 -10.145 1.376 1.00 63.03 107 PHE A C 1
ATOM 868 O O . PHE A 1 107 ? -11.116 -10.741 0.312 1.00 63.03 107 PHE A O 1
ATOM 875 N N . VAL A 1 108 ? -10.293 -9.693 2.126 1.00 62.38 108 VAL A N 1
ATOM 876 C CA . VAL A 1 108 ? -8.875 -9.806 1.748 1.00 62.38 108 VAL A CA 1
ATOM 877 C C . VAL A 1 108 ? -8.475 -11.266 1.533 1.00 62.38 108 VAL A C 1
ATOM 879 O O . VAL A 1 108 ? -7.956 -11.609 0.467 1.00 62.38 108 VAL A O 1
ATOM 882 N N . LYS A 1 109 ? -8.776 -12.158 2.487 1.00 65.44 109 LYS A N 1
ATOM 883 C CA . LYS A 1 109 ? -8.493 -13.598 2.357 1.00 65.44 109 LYS A CA 1
ATOM 884 C C . LYS A 1 109 ? -9.171 -14.191 1.126 1.00 65.44 109 LYS A C 1
ATOM 886 O O . LYS A 1 109 ? -8.553 -14.971 0.405 1.00 65.44 109 LYS A O 1
ATOM 891 N N . SER A 1 110 ? -10.413 -13.800 0.843 1.00 63.91 110 SER A N 1
ATOM 892 C CA . SER A 1 110 ? -11.146 -14.289 -0.326 1.00 63.91 110 SER A CA 1
ATOM 893 C C . SER A 1 110 ? -10.511 -13.841 -1.646 1.00 63.91 110 SER A C 1
ATOM 895 O O . SER A 1 110 ? -10.468 -14.633 -2.588 1.00 63.91 110 SER A O 1
ATOM 897 N N . GLN A 1 111 ? -9.980 -12.614 -1.722 1.00 61.28 111 GLN A N 1
ATOM 898 C CA . GLN A 1 111 ? -9.269 -12.131 -2.909 1.00 61.28 111 GLN A CA 1
ATOM 899 C C . GLN A 1 111 ? -7.937 -12.866 -3.085 1.00 61.28 111 GLN A C 1
ATOM 901 O O . GLN A 1 111 ? -7.651 -13.338 -4.184 1.00 61.28 111 GLN A O 1
ATOM 906 N N . ILE A 1 112 ? -7.176 -13.062 -2.002 1.00 62.94 112 ILE A N 1
ATOM 907 C CA . ILE A 1 112 ? -5.920 -13.832 -2.015 1.00 62.94 112 ILE A CA 1
ATOM 908 C C . ILE A 1 112 ? -6.172 -15.279 -2.468 1.00 62.94 112 ILE A C 1
ATOM 910 O O . ILE A 1 112 ? -5.469 -15.796 -3.336 1.00 62.94 112 ILE A O 1
ATOM 914 N N . ILE A 1 113 ? -7.205 -15.934 -1.932 1.00 62.94 113 ILE A N 1
ATOM 915 C CA . ILE A 1 113 ? -7.559 -17.314 -2.293 1.00 62.94 113 ILE A CA 1
ATOM 916 C C . ILE A 1 113 ? -8.031 -17.398 -3.750 1.00 62.94 113 ILE A C 1
ATOM 918 O O . ILE A 1 113 ? -7.648 -18.326 -4.462 1.00 62.94 113 ILE A O 1
ATOM 922 N N . LYS A 1 114 ? -8.827 -16.430 -4.226 1.00 56.75 114 LYS A N 1
ATOM 923 C CA . LYS A 1 114 ? -9.238 -16.366 -5.638 1.00 56.75 114 LYS A CA 1
ATOM 924 C C . LYS A 1 114 ? -8.041 -16.186 -6.568 1.00 56.75 114 LYS A C 1
ATOM 926 O O . LYS A 1 114 ? -7.974 -16.871 -7.587 1.00 56.75 114 LYS A O 1
ATOM 931 N N . LEU A 1 115 ? -7.085 -15.330 -6.207 1.00 55.28 115 LEU A N 1
ATOM 932 C CA . LEU A 1 115 ? -5.830 -15.159 -6.944 1.00 55.28 115 LEU A CA 1
ATOM 933 C C . LEU A 1 115 ? -5.043 -16.476 -7.004 1.00 55.28 115 LEU A C 1
ATOM 935 O O . LEU A 1 115 ? -4.661 -16.902 -8.089 1.00 55.28 115 LEU A O 1
ATOM 939 N N . ALA A 1 116 ? -4.901 -17.179 -5.876 1.00 55.72 116 ALA A N 1
ATOM 940 C CA . ALA A 1 116 ? -4.211 -18.471 -5.818 1.00 55.72 116 ALA A CA 1
ATOM 941 C C . ALA A 1 116 ? -4.889 -19.573 -6.658 1.00 55.72 116 ALA A C 1
ATOM 943 O O . ALA A 1 116 ? -4.223 -20.477 -7.159 1.00 55.72 116 ALA A O 1
ATOM 944 N N . GLN A 1 117 ? -6.214 -19.512 -6.818 1.00 59.62 117 GLN A N 1
ATOM 945 C CA . GLN A 1 117 ? -6.993 -20.470 -7.613 1.00 59.62 117 GLN A CA 1
ATOM 946 C C . GLN A 1 117 ? -7.134 -20.074 -9.088 1.00 59.62 117 GLN A C 1
ATOM 948 O O . GLN A 1 117 ? -7.676 -20.845 -9.886 1.00 59.62 117 GLN A O 1
ATOM 953 N N . THR A 1 118 ? -6.668 -18.885 -9.472 1.00 57.81 118 THR A N 1
ATOM 954 C CA . THR A 1 118 ? -6.777 -18.419 -10.850 1.00 57.81 118 THR A CA 1
ATOM 955 C C . THR A 1 118 ? -5.795 -19.203 -11.714 1.00 57.81 118 THR A C 1
ATOM 957 O O . THR A 1 118 ? -4.586 -19.176 -11.500 1.00 57.81 118 THR A O 1
ATOM 960 N N . LYS A 1 119 ? -6.316 -19.924 -12.713 1.00 48.28 119 LYS A N 1
ATOM 961 C CA . LYS A 1 119 ? -5.484 -20.555 -13.741 1.00 48.28 119 LYS A CA 1
ATOM 962 C C . LYS A 1 119 ? -4.833 -19.459 -14.577 1.00 48.28 119 LYS A C 1
ATOM 964 O O . LYS A 1 119 ? -5.474 -18.886 -15.452 1.00 48.28 119 LYS A O 1
ATOM 969 N N . ILE A 1 120 ? -3.567 -19.185 -14.295 1.00 55.34 120 ILE A N 1
ATOM 970 C CA . ILE A 1 120 ? -2.714 -18.353 -15.139 1.00 55.34 120 ILE A CA 1
ATOM 971 C C . ILE A 1 120 ? -2.454 -19.157 -16.416 1.00 55.34 120 ILE A C 1
ATOM 973 O O . ILE A 1 120 ? -1.879 -20.242 -16.344 1.00 55.34 120 ILE A O 1
ATOM 977 N N . ASP A 1 121 ? -2.911 -18.663 -17.566 1.00 50.78 121 ASP A N 1
ATOM 978 C CA . ASP A 1 121 ? -2.477 -19.186 -18.861 1.00 50.78 121 ASP A CA 1
ATOM 979 C C . ASP A 1 121 ? -1.143 -18.500 -19.187 1.00 50.78 121 ASP A C 1
ATOM 981 O O . ASP A 1 121 ? -1.136 -17.293 -19.453 1.00 50.78 121 ASP A O 1
ATOM 985 N N . PRO A 1 122 ? 0.006 -19.191 -19.064 1.00 53.28 122 PRO A N 1
ATOM 986 C CA . PRO A 1 122 ? 1.284 -18.564 -19.343 1.00 53.28 122 PRO A CA 1
ATOM 987 C C . PRO A 1 122 ? 1.302 -18.106 -20.810 1.00 53.28 122 PRO A C 1
ATOM 989 O O . PRO A 1 122 ? 0.914 -18.871 -21.699 1.00 53.28 122 PRO A O 1
ATOM 992 N N . PRO A 1 123 ? 1.755 -16.875 -21.101 1.00 54.62 123 PRO A N 1
ATOM 993 C CA . PRO A 1 123 ? 1.790 -16.382 -22.467 1.00 54.62 123 PRO A CA 1
ATOM 994 C C . PRO A 1 123 ? 2.584 -17.333 -23.370 1.00 54.62 123 PRO A C 1
ATOM 996 O O . PRO A 1 123 ? 3.709 -17.719 -23.039 1.00 54.62 123 PRO A O 1
ATOM 999 N N . LYS A 1 124 ? 2.031 -17.666 -24.544 1.00 49.34 124 LYS A N 1
ATOM 1000 C CA . LYS A 1 124 ? 2.605 -18.623 -25.519 1.00 49.34 124 LYS A CA 1
ATOM 1001 C C . LYS A 1 124 ? 4.051 -18.323 -25.943 1.00 49.34 124 LYS A C 1
ATOM 1003 O O . LYS A 1 124 ? 4.734 -19.195 -26.475 1.00 49.34 124 LYS A O 1
ATOM 1008 N N . TRP A 1 125 ? 4.517 -17.098 -25.730 1.00 57.88 125 TRP A N 1
ATOM 1009 C CA . TRP A 1 125 ? 5.845 -16.641 -26.121 1.00 57.88 125 TRP A CA 1
ATOM 1010 C C . TRP A 1 125 ? 6.951 -16.990 -25.118 1.00 57.88 125 TRP A C 1
ATOM 1012 O O . TRP A 1 125 ? 8.116 -16.829 -25.464 1.00 57.88 125 TRP A O 1
ATOM 1022 N N . THR A 1 126 ? 6.635 -17.556 -23.943 1.00 52.78 126 THR A N 1
ATOM 1023 C CA . THR A 1 126 ? 7.642 -17.981 -22.940 1.00 52.78 126 THR A CA 1
ATOM 1024 C C . THR A 1 126 ? 8.678 -18.991 -23.466 1.00 52.78 126 THR A C 1
ATOM 1026 O O . THR A 1 126 ? 9.682 -19.233 -22.803 1.00 52.78 126 THR A O 1
ATOM 1029 N N . LEU A 1 127 ? 8.481 -19.548 -24.669 1.00 53.12 127 LEU A N 1
ATOM 1030 C CA . LEU A 1 127 ? 9.425 -20.443 -25.354 1.00 53.12 127 LEU A CA 1
ATOM 1031 C C . LEU A 1 127 ? 9.689 -20.085 -26.830 1.00 53.12 127 LEU A C 1
ATOM 1033 O O . LEU A 1 127 ? 10.383 -20.832 -27.523 1.00 53.12 127 LEU A O 1
ATOM 1037 N N . SER A 1 128 ? 9.137 -18.984 -27.350 1.00 54.22 128 SER A N 1
ATOM 1038 C CA . SER A 1 128 ? 9.347 -18.623 -28.760 1.00 54.22 128 SER A CA 1
ATOM 1039 C C . SER A 1 128 ? 10.677 -17.888 -28.902 1.00 54.22 128 SER A C 1
ATOM 1041 O O . SER A 1 128 ? 10.863 -16.840 -28.289 1.00 54.22 128 SER A O 1
ATOM 1043 N N . ARG A 1 129 ? 11.612 -18.421 -29.702 1.00 53.03 129 ARG A N 1
ATOM 1044 C CA . ARG A 1 129 ? 12.820 -17.671 -30.082 1.00 53.03 129 ARG A CA 1
ATOM 1045 C C . ARG A 1 129 ? 12.385 -16.349 -30.732 1.00 53.03 129 ARG A C 1
ATOM 1047 O O . ARG A 1 129 ? 11.562 -16.413 -31.649 1.00 53.03 129 ARG A O 1
ATOM 1054 N N . PRO A 1 130 ? 12.915 -15.192 -30.296 1.00 56.53 130 PRO A N 1
ATOM 1055 C CA . PRO A 1 130 ? 12.727 -13.955 -31.038 1.00 56.53 130 PRO A CA 1
ATOM 1056 C C . PRO A 1 130 ? 13.228 -14.151 -32.475 1.00 56.53 130 PRO A C 1
ATOM 1058 O O . PRO A 1 130 ? 14.161 -14.927 -32.702 1.00 56.53 130 PRO A O 1
ATOM 1061 N N . SER A 1 131 ? 12.609 -13.476 -33.444 1.00 58.50 131 SER A N 1
ATOM 1062 C CA . SER A 1 131 ? 13.209 -13.318 -34.771 1.00 58.50 131 SER A CA 1
ATOM 1063 C C . SER A 1 131 ? 14.598 -12.689 -34.632 1.00 58.50 131 SER A C 1
ATOM 1065 O O . SER A 1 131 ? 14.812 -11.888 -33.725 1.00 58.50 131 SER A O 1
ATOM 1067 N N . ASP A 1 132 ? 15.526 -13.013 -35.534 1.00 58.69 132 ASP A N 1
ATOM 1068 C CA . ASP A 1 132 ? 16.938 -12.587 -35.465 1.00 58.69 132 ASP A CA 1
ATOM 1069 C C . ASP A 1 132 ? 17.162 -11.045 -35.482 1.00 58.69 132 ASP A C 1
ATOM 1071 O O . ASP A 1 132 ? 18.303 -10.598 -35.406 1.00 58.69 132 ASP A O 1
ATOM 1075 N N . GLU A 1 133 ? 16.105 -10.222 -35.546 1.00 62.72 133 GLU A N 1
ATOM 1076 C CA . GLU A 1 133 ? 16.144 -8.754 -35.688 1.00 62.72 133 GLU A CA 1
ATOM 1077 C C . GLU A 1 133 ? 15.606 -7.942 -34.483 1.00 62.72 133 GLU A C 1
ATOM 1079 O O . GLU A 1 133 ? 15.340 -6.753 -34.631 1.00 62.72 133 GLU A O 1
ATOM 1084 N N . THR A 1 134 ? 15.456 -8.505 -33.277 1.00 67.06 134 THR A N 1
ATOM 1085 C CA . THR A 1 134 ? 15.007 -7.690 -32.122 1.00 67.06 134 THR A CA 1
ATOM 1086 C C . THR A 1 134 ? 16.129 -6.827 -31.534 1.00 67.06 134 THR A C 1
ATOM 1088 O O . THR A 1 134 ? 17.250 -7.308 -31.357 1.00 67.06 134 THR A O 1
ATOM 1091 N N . THR A 1 135 ? 15.816 -5.600 -31.103 1.00 75.56 135 THR A N 1
ATOM 1092 C CA . THR A 1 135 ? 16.763 -4.673 -30.440 1.00 75.56 135 THR A CA 1
ATOM 1093 C C . THR A 1 135 ? 17.253 -5.197 -29.083 1.00 75.56 135 THR A C 1
ATOM 1095 O O . THR A 1 135 ? 18.319 -4.811 -28.605 1.00 75.56 135 THR A O 1
ATOM 1098 N N . GLY A 1 136 ? 16.472 -6.075 -28.450 1.00 82.94 136 GLY A N 1
ATOM 1099 C CA . GLY A 1 136 ? 16.733 -6.671 -27.140 1.00 82.94 136 GLY A CA 1
ATOM 1100 C C . GLY A 1 136 ? 15.451 -6.770 -26.314 1.00 82.94 136 GLY A C 1
ATOM 1101 O O . GLY A 1 136 ? 14.369 -6.449 -26.797 1.00 82.94 136 GLY A O 1
ATOM 1102 N N . VAL A 1 137 ? 15.562 -7.200 -25.055 1.00 88.06 137 VAL A N 1
ATOM 1103 C CA . VAL A 1 137 ? 14.438 -7.183 -24.105 1.00 88.06 137 VAL A CA 1
ATOM 1104 C C . VAL A 1 137 ? 14.794 -6.243 -22.953 1.00 88.06 137 VAL A C 1
ATOM 1106 O O . VAL A 1 137 ? 15.694 -6.571 -22.173 1.00 88.06 137 VAL A O 1
ATOM 1109 N N . PRO A 1 138 ? 14.147 -5.069 -22.834 1.00 92.19 138 PRO A N 1
ATOM 1110 C CA . PRO A 1 138 ? 14.383 -4.180 -21.708 1.00 92.19 138 PRO A CA 1
ATOM 1111 C C . PRO A 1 138 ? 14.062 -4.888 -20.391 1.00 92.19 138 PRO A C 1
ATOM 1113 O O . PRO A 1 138 ? 13.129 -5.684 -20.299 1.00 92.19 138 PRO A O 1
ATOM 1116 N N . THR A 1 139 ? 14.867 -4.608 -19.370 1.00 93.50 139 THR A N 1
ATOM 1117 C CA . THR A 1 139 ? 14.712 -5.182 -18.032 1.00 93.50 139 THR A CA 1
ATOM 1118 C C . THR A 1 139 ? 14.766 -4.061 -17.009 1.00 93.50 139 THR A C 1
ATOM 1120 O O . THR A 1 139 ? 15.767 -3.352 -16.915 1.00 93.50 139 THR A O 1
ATOM 1123 N N . LEU A 1 140 ? 13.685 -3.908 -16.251 1.00 95.81 140 LEU A N 1
ATOM 1124 C CA . LEU A 1 140 ? 13.564 -2.979 -15.140 1.00 95.81 140 LEU A CA 1
ATOM 1125 C C . LEU A 1 140 ? 13.589 -3.773 -13.834 1.00 95.81 140 LEU A C 1
ATOM 1127 O O . LEU A 1 140 ? 12.821 -4.717 -13.669 1.00 95.81 140 LEU A O 1
ATOM 1131 N N . PHE A 1 141 ? 14.480 -3.400 -12.920 1.00 94.62 141 PHE A N 1
ATOM 1132 C CA . PHE A 1 141 ? 14.673 -4.097 -11.652 1.00 94.62 141 PHE A CA 1
ATOM 1133 C C . PHE A 1 141 ? 14.189 -3.222 -10.496 1.00 94.62 141 PHE A C 1
ATOM 1135 O O . PHE A 1 141 ? 14.768 -2.171 -10.233 1.00 94.62 141 PHE A O 1
ATOM 1142 N N . ALA A 1 142 ? 13.118 -3.652 -9.834 1.00 94.62 142 ALA A N 1
ATOM 1143 C CA . ALA A 1 142 ? 12.583 -3.034 -8.631 1.00 94.62 142 ALA A CA 1
ATOM 1144 C C . ALA A 1 142 ? 12.926 -3.913 -7.426 1.00 94.62 142 ALA A C 1
ATOM 1146 O O . ALA A 1 142 ? 12.545 -5.080 -7.392 1.00 94.62 142 ALA A O 1
ATOM 1147 N N . SER A 1 143 ? 13.636 -3.367 -6.445 1.00 92.50 143 SER A N 1
ATOM 1148 C CA . SER A 1 143 ? 13.937 -4.016 -5.164 1.00 92.50 143 SER A CA 1
ATOM 1149 C C . SER A 1 143 ? 14.096 -2.962 -4.072 1.00 92.50 143 SER A C 1
ATOM 1151 O O . SER A 1 143 ? 14.253 -1.780 -4.396 1.00 92.50 143 SER A O 1
ATOM 1153 N N . ASP A 1 144 ? 14.042 -3.388 -2.807 1.00 91.00 144 ASP A N 1
ATOM 1154 C CA . ASP A 1 144 ? 14.351 -2.539 -1.645 1.00 91.00 144 ASP A CA 1
ATOM 1155 C C . ASP A 1 144 ? 13.456 -1.287 -1.593 1.00 91.00 144 ASP A C 1
ATOM 1157 O O . ASP A 1 144 ? 13.886 -0.161 -1.332 1.00 91.00 144 ASP A O 1
ATOM 1161 N N . TRP A 1 145 ? 12.174 -1.470 -1.920 1.00 92.06 145 TRP A N 1
ATOM 1162 C CA . TRP A 1 145 ? 11.200 -0.383 -1.878 1.00 92.06 145 TRP A CA 1
ATOM 1163 C C . TRP A 1 145 ? 10.820 -0.025 -0.444 1.00 92.06 145 TRP A C 1
ATOM 1165 O O . TRP A 1 145 ? 10.393 1.106 -0.219 1.00 92.06 145 TRP A O 1
ATOM 1175 N N . HIS A 1 146 ? 10.931 -0.967 0.501 1.00 90.00 146 HIS A N 1
ATOM 1176 C CA . HIS A 1 146 ? 10.599 -0.762 1.915 1.00 90.00 146 HIS A CA 1
ATOM 1177 C C . HIS A 1 146 ? 9.269 -0.007 2.105 1.00 90.00 146 HIS A C 1
ATOM 1179 O O . HIS A 1 146 ? 9.168 0.980 2.836 1.00 90.00 146 HIS A O 1
ATOM 1185 N N . TRP A 1 147 ? 8.223 -0.425 1.382 1.00 90.94 147 TRP A N 1
ATOM 1186 C CA . TRP A 1 147 ? 6.946 0.286 1.353 1.00 90.94 147 TRP A CA 1
ATOM 1187 C C . TRP A 1 147 ? 6.362 0.392 2.761 1.00 90.94 147 TRP A C 1
ATOM 1189 O O . TRP A 1 147 ? 6.275 -0.600 3.486 1.00 90.94 147 TRP A O 1
ATOM 1199 N N . GLY A 1 148 ? 5.969 1.608 3.139 1.00 87.06 148 GLY A N 1
ATOM 1200 C CA . GLY A 1 148 ? 5.468 1.921 4.478 1.00 87.06 148 GLY A CA 1
ATOM 1201 C C . GLY A 1 148 ? 6.522 2.420 5.470 1.00 87.06 148 GLY A C 1
ATOM 1202 O O . GLY A 1 148 ? 6.130 2.943 6.510 1.00 87.06 148 GLY A O 1
ATOM 1203 N N . GLU A 1 149 ? 7.816 2.344 5.150 1.00 86.81 149 GLU A N 1
ATOM 1204 C CA . GLU A 1 149 ? 8.869 2.934 5.980 1.00 86.81 149 GLU A CA 1
ATOM 1205 C C . GLU A 1 149 ? 8.750 4.469 6.032 1.00 86.81 149 GLU A C 1
ATOM 1207 O O . GLU A 1 149 ? 8.369 5.137 5.060 1.00 86.81 149 GLU A O 1
ATOM 1212 N N . VAL A 1 150 ? 9.087 5.035 7.192 1.00 88.56 150 VAL A N 1
ATOM 1213 C CA . VAL A 1 150 ? 9.216 6.477 7.391 1.00 88.56 150 VAL A CA 1
ATOM 1214 C C . VAL A 1 150 ? 10.637 6.771 7.851 1.00 88.56 150 VAL A C 1
ATOM 1216 O O . VAL A 1 150 ? 11.033 6.361 8.937 1.00 88.56 150 VAL A O 1
ATOM 1219 N N . VAL A 1 151 ? 11.377 7.518 7.034 1.00 86.88 151 VAL A N 1
ATOM 1220 C CA . VAL A 1 151 ? 12.715 8.015 7.363 1.00 86.88 151 VAL A CA 1
ATOM 1221 C C . VAL A 1 151 ? 12.641 9.528 7.451 1.00 86.88 151 VAL A C 1
ATOM 1223 O O . VAL A 1 151 ? 12.412 10.215 6.448 1.00 86.88 151 VAL A O 1
ATOM 1226 N N . GLU A 1 152 ? 12.842 10.057 8.653 1.00 86.75 152 GLU A N 1
ATOM 1227 C CA . GLU A 1 152 ? 12.926 11.494 8.858 1.00 86.75 152 GLU A CA 1
ATOM 1228 C C . GLU A 1 152 ? 14.264 12.025 8.349 1.00 86.75 152 GLU A C 1
ATOM 1230 O O . GLU A 1 152 ? 15.324 11.452 8.602 1.00 86.75 152 GLU A O 1
ATOM 1235 N N . ALA A 1 153 ? 14.241 13.191 7.702 1.00 89.31 153 ALA A N 1
ATOM 1236 C CA . ALA A 1 153 ? 15.459 13.828 7.209 1.00 89.31 153 ALA A CA 1
ATOM 1237 C C . ALA A 1 153 ? 16.515 14.026 8.312 1.00 89.31 153 ALA A C 1
ATOM 1239 O O . ALA A 1 153 ? 17.713 13.913 8.062 1.00 89.31 153 ALA A O 1
ATOM 1240 N N . SER A 1 154 ? 16.077 14.268 9.549 1.00 88.50 154 SER A N 1
ATOM 1241 C CA . SER A 1 154 ? 16.925 14.390 10.740 1.00 88.50 154 SER A CA 1
ATOM 1242 C C . SER A 1 154 ? 17.783 13.142 11.001 1.00 88.50 154 SER A C 1
ATOM 1244 O O . SER A 1 154 ? 18.950 13.280 11.368 1.00 88.50 154 SER A O 1
ATOM 1246 N N . GLN A 1 155 ? 17.244 11.942 10.761 1.00 83.44 155 GLN A N 1
ATOM 1247 C CA . GLN A 1 155 ? 17.917 10.658 10.995 1.00 83.44 155 GLN A CA 1
ATOM 1248 C C . GLN A 1 155 ? 19.076 10.424 10.018 1.00 83.44 155 GLN A C 1
ATOM 1250 O O . GLN A 1 155 ? 20.013 9.690 10.323 1.0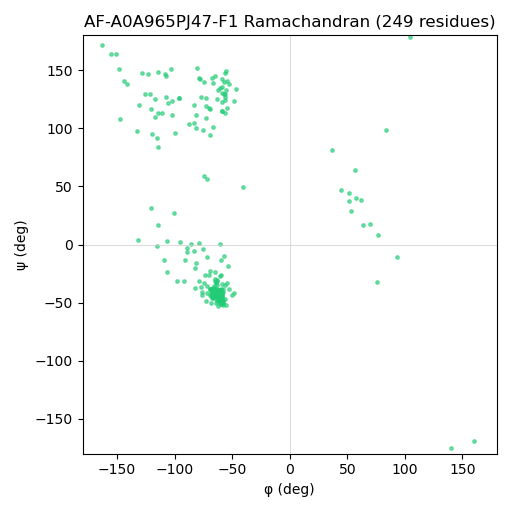0 83.44 155 GLN A O 1
ATOM 1255 N N . VAL A 1 156 ? 19.042 11.089 8.861 1.00 84.25 156 VAL A N 1
ATOM 1256 C CA . VAL A 1 156 ? 20.029 10.954 7.781 1.00 84.25 156 VAL A CA 1
ATOM 1257 C C . VAL A 1 156 ? 20.725 12.281 7.464 1.00 84.25 156 VAL A C 1
ATOM 1259 O O 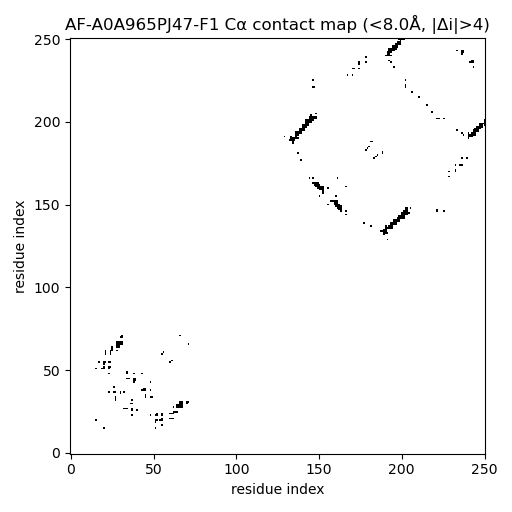. VAL A 1 156 ? 21.102 12.539 6.324 1.00 84.25 156 VAL A O 1
ATOM 1262 N N . ASN A 1 157 ? 20.913 13.153 8.461 1.00 83.81 157 ASN A N 1
ATOM 1263 C CA . ASN A 1 157 ? 21.618 14.439 8.318 1.00 83.81 157 ASN A CA 1
ATOM 1264 C C . ASN A 1 157 ? 21.085 15.340 7.181 1.00 83.81 157 ASN A C 1
ATOM 1266 O O . ASN A 1 157 ? 21.832 16.116 6.586 1.00 83.81 157 ASN A O 1
ATOM 1270 N N . GLY A 1 158 ? 19.798 15.232 6.856 1.00 85.56 158 GLY A N 1
ATOM 1271 C CA . GLY A 1 158 ? 19.132 16.008 5.812 1.00 85.56 158 GLY A CA 1
ATOM 1272 C C . GLY A 1 158 ? 19.424 15.559 4.379 1.00 85.56 158 GLY A C 1
ATOM 1273 O O . GLY A 1 158 ? 19.038 16.266 3.453 1.00 85.56 158 GLY A O 1
ATOM 1274 N N . VAL A 1 159 ? 20.107 14.425 4.169 1.00 87.19 159 VAL A N 1
ATOM 1275 C CA . VAL A 1 159 ? 20.498 13.984 2.815 1.00 87.19 159 VAL A CA 1
ATOM 1276 C C . VAL A 1 159 ? 19.386 13.258 2.059 1.00 87.19 159 VAL A C 1
ATOM 1278 O O . VAL A 1 159 ? 19.446 13.151 0.837 1.00 87.19 159 VAL A O 1
ATOM 1281 N N . ASN A 1 160 ? 18.389 12.738 2.773 1.00 87.88 160 ASN A N 1
ATOM 1282 C CA . ASN A 1 160 ? 17.281 11.980 2.208 1.00 87.88 160 ASN A CA 1
ATOM 1283 C C . ASN A 1 160 ? 16.068 12.078 3.141 1.00 87.88 160 ASN A C 1
ATOM 1285 O O . ASN A 1 160 ? 16.195 12.453 4.300 1.00 87.88 160 ASN A O 1
ATOM 1289 N N . GLU A 1 161 ? 14.899 11.724 2.637 1.00 92.00 161 GLU A N 1
ATOM 1290 C CA . GLU A 1 161 ? 13.689 11.513 3.424 1.00 92.00 161 GLU A CA 1
ATOM 1291 C C . GLU A 1 161 ? 12.858 10.436 2.738 1.00 92.00 161 GLU A C 1
ATOM 1293 O O . GLU A 1 161 ? 12.920 10.260 1.512 1.00 92.00 161 GLU A O 1
ATOM 1298 N N . TYR A 1 162 ? 12.089 9.697 3.531 1.00 91.38 162 TYR A N 1
ATOM 1299 C CA . TYR A 1 162 ? 11.239 8.646 3.005 1.00 91.38 162 TYR A CA 1
ATOM 1300 C C . TYR A 1 162 ? 9.903 8.591 3.728 1.00 91.38 162 TYR A C 1
ATOM 1302 O O . TYR A 1 162 ? 9.812 8.761 4.940 1.00 91.38 162 TYR A O 1
ATOM 1310 N N . ASN A 1 163 ? 8.849 8.409 2.946 1.00 90.38 163 ASN A N 1
ATOM 1311 C CA . ASN A 1 163 ? 7.493 8.153 3.402 1.00 90.38 163 ASN A CA 1
ATOM 1312 C C . ASN A 1 163 ? 6.688 7.591 2.224 1.00 90.38 163 ASN A C 1
ATOM 1314 O O . ASN A 1 163 ? 7.128 7.644 1.072 1.00 90.38 163 ASN A O 1
ATOM 1318 N N . LEU A 1 164 ? 5.467 7.134 2.498 1.00 89.75 164 LEU A N 1
ATOM 1319 C CA . LEU A 1 164 ? 4.587 6.525 1.497 1.00 89.75 164 LEU A CA 1
ATOM 1320 C C . LEU A 1 164 ? 4.374 7.394 0.242 1.00 89.75 164 LEU A C 1
ATOM 1322 O O . LEU A 1 164 ? 4.372 6.890 -0.875 1.00 89.75 164 LEU A O 1
ATOM 1326 N N . LYS A 1 165 ? 4.254 8.718 0.397 1.00 91.50 165 LYS A N 1
ATOM 1327 C CA . LYS A 1 165 ? 4.054 9.628 -0.740 1.00 91.50 165 LYS A CA 1
ATOM 1328 C C . LYS A 1 165 ? 5.302 9.720 -1.619 1.00 91.50 165 LYS A C 1
ATOM 1330 O O . LYS A 1 165 ? 5.201 9.798 -2.842 1.00 91.50 165 LYS A O 1
ATOM 1335 N N . ILE A 1 166 ? 6.483 9.724 -1.005 1.00 94.56 166 ILE A N 1
ATOM 1336 C CA . ILE A 1 166 ? 7.760 9.694 -1.726 1.00 94.56 166 ILE A CA 1
ATOM 1337 C C . ILE A 1 166 ? 7.917 8.355 -2.449 1.00 94.56 166 ILE A C 1
ATOM 1339 O O . ILE A 1 166 ? 8.295 8.356 -3.618 1.00 94.56 166 ILE A O 1
ATOM 1343 N N . ALA A 1 167 ? 7.573 7.245 -1.793 1.00 94.25 167 ALA A N 1
ATOM 1344 C CA . ALA A 1 167 ? 7.585 5.906 -2.376 1.00 94.25 167 ALA A CA 1
ATOM 1345 C C . ALA A 1 167 ? 6.733 5.837 -3.658 1.00 94.25 167 ALA A C 1
ATOM 1347 O O . ALA A 1 167 ? 7.244 5.502 -4.728 1.00 94.25 167 ALA A O 1
ATOM 1348 N N . GLN A 1 168 ? 5.474 6.285 -3.584 1.00 94.75 168 GLN A N 1
ATOM 1349 C CA . GLN A 1 168 ? 4.550 6.369 -4.724 1.00 94.75 168 GLN A CA 1
ATOM 1350 C C . GLN A 1 168 ? 5.118 7.210 -5.873 1.00 94.75 168 GLN A C 1
ATOM 1352 O O . GLN A 1 168 ? 5.115 6.784 -7.029 1.00 94.75 168 GLN A O 1
ATOM 1357 N N . ASN A 1 169 ? 5.656 8.393 -5.563 1.00 96.69 169 ASN A N 1
ATOM 1358 C CA . ASN A 1 169 ? 6.260 9.262 -6.572 1.00 96.69 169 ASN A CA 1
ATOM 1359 C C . ASN A 1 169 ? 7.493 8.622 -7.225 1.00 96.69 169 ASN A C 1
ATOM 1361 O O . ASN A 1 169 ? 7.688 8.776 -8.429 1.00 96.69 169 ASN A O 1
ATOM 1365 N N . ARG A 1 170 ? 8.323 7.906 -6.454 1.00 96.75 170 ARG A N 1
ATOM 1366 C CA . ARG A 1 170 ? 9.501 7.196 -6.972 1.00 96.75 170 ARG A CA 1
ATOM 1367 C C . ARG A 1 170 ? 9.097 6.046 -7.889 1.00 96.75 170 ARG A C 1
ATOM 1369 O O . ARG A 1 170 ? 9.640 5.963 -8.987 1.00 96.75 170 ARG A O 1
ATOM 1376 N N . ALA A 1 171 ? 8.123 5.227 -7.491 1.00 96.62 171 ALA A N 1
ATOM 1377 C CA . ALA A 1 171 ? 7.594 4.151 -8.328 1.00 96.62 171 ALA A CA 1
ATOM 1378 C C . ALA A 1 171 ? 7.026 4.699 -9.645 1.00 96.62 171 ALA A C 1
ATOM 1380 O O . ALA A 1 171 ? 7.390 4.230 -10.723 1.00 96.62 171 ALA A O 1
ATOM 1381 N N . LYS A 1 172 ? 6.215 5.762 -9.568 1.00 97.19 172 LYS A N 1
ATOM 1382 C CA . LYS A 1 172 ? 5.669 6.438 -10.747 1.00 97.19 172 LYS A CA 1
ATOM 1383 C C . LYS A 1 172 ? 6.767 6.947 -11.681 1.00 97.19 172 LYS A C 1
ATOM 1385 O O . LYS A 1 172 ? 6.768 6.617 -12.864 1.00 97.19 172 LYS A O 1
ATOM 1390 N N . ASN A 1 173 ? 7.720 7.700 -11.138 1.00 97.81 173 ASN A N 1
ATOM 1391 C CA . ASN A 1 173 ? 8.819 8.269 -11.913 1.00 97.81 173 ASN A CA 1
ATOM 1392 C C . ASN A 1 173 ? 9.689 7.180 -12.563 1.00 97.81 173 ASN A C 1
ATOM 1394 O O . ASN A 1 173 ? 10.093 7.321 -13.714 1.00 97.81 173 ASN A O 1
ATOM 1398 N N . MET A 1 174 ? 9.942 6.076 -11.855 1.00 97.62 174 MET A N 1
ATOM 1399 C CA . MET A 1 174 ? 10.688 4.935 -12.387 1.00 97.62 174 MET A CA 1
ATOM 1400 C C . MET A 1 174 ? 10.018 4.360 -13.643 1.00 97.62 174 MET A C 1
ATOM 1402 O O . MET A 1 174 ? 10.696 4.155 -14.648 1.00 97.62 174 MET A O 1
ATOM 1406 N N . ILE A 1 175 ? 8.700 4.135 -13.604 1.00 97.94 175 ILE A N 1
ATOM 1407 C CA . ILE A 1 175 ? 7.947 3.599 -14.747 1.00 97.94 175 ILE A CA 1
ATOM 1408 C C . ILE A 1 175 ? 7.882 4.610 -15.892 1.00 97.94 175 ILE A C 1
ATOM 1410 O O . ILE A 1 175 ? 8.224 4.266 -17.021 1.00 97.94 175 ILE A O 1
ATOM 1414 N N . GLU A 1 176 ? 7.497 5.859 -15.612 1.00 97.69 176 GLU A N 1
ATOM 1415 C CA . GLU A 1 176 ? 7.374 6.903 -16.640 1.00 97.69 176 GLU A CA 1
ATOM 1416 C C . GLU A 1 176 ? 8.713 7.163 -17.342 1.00 97.69 176 GLU A C 1
ATOM 1418 O O . GLU A 1 176 ? 8.769 7.211 -18.570 1.00 97.69 176 GLU A O 1
ATOM 1423 N N . THR A 1 177 ? 9.806 7.243 -16.578 1.00 97.88 177 THR A N 1
ATOM 1424 C CA . THR A 1 177 ? 11.155 7.433 -17.128 1.00 97.88 177 THR A CA 1
ATOM 1425 C C . THR A 1 177 ? 11.600 6.228 -17.952 1.00 97.88 177 THR A C 1
ATOM 1427 O O . THR A 1 177 ? 12.177 6.403 -19.022 1.00 97.88 177 THR A O 1
ATOM 1430 N N . ALA A 1 178 ? 11.333 4.999 -17.497 1.00 96.31 178 ALA A N 1
ATOM 1431 C CA . ALA A 1 178 ? 11.683 3.803 -18.260 1.00 96.31 178 ALA A CA 1
ATOM 1432 C C . ALA A 1 178 ? 10.950 3.762 -19.611 1.00 96.31 178 ALA A C 1
ATOM 1434 O O . ALA A 1 178 ? 11.577 3.518 -20.642 1.00 96.31 178 ALA A O 1
ATOM 1435 N N . VAL A 1 179 ? 9.643 4.046 -19.616 1.00 96.38 179 VAL A N 1
ATOM 1436 C CA . VAL A 1 179 ? 8.832 4.112 -20.840 1.00 96.38 179 VAL A CA 1
ATOM 1437 C C . VAL A 1 179 ? 9.357 5.198 -21.779 1.00 96.38 179 VAL A C 1
ATOM 1439 O O . VAL A 1 179 ? 9.581 4.926 -22.959 1.00 96.38 179 VAL A O 1
ATOM 1442 N N . ASP A 1 180 ? 9.600 6.403 -21.264 1.00 96.38 180 ASP A N 1
ATOM 1443 C CA . ASP A 1 180 ? 10.086 7.527 -22.064 1.00 96.38 180 ASP A CA 1
ATOM 1444 C C . ASP A 1 180 ? 11.457 7.236 -22.689 1.00 96.38 180 ASP A C 1
ATOM 1446 O O . ASP A 1 180 ? 11.627 7.340 -23.906 1.00 96.38 180 ASP A O 1
ATOM 1450 N N . LEU A 1 181 ? 12.421 6.765 -21.894 1.00 94.88 181 LEU A N 1
ATOM 1451 C CA . LEU A 1 181 ? 13.756 6.434 -22.390 1.00 94.88 181 LEU A CA 1
ATOM 1452 C C . LEU A 1 181 ? 13.713 5.340 -23.464 1.00 94.88 181 LEU A C 1
ATOM 1454 O O . LEU A 1 181 ? 14.332 5.484 -24.519 1.00 94.88 181 LEU A O 1
ATOM 1458 N N . LEU A 1 182 ? 12.966 4.261 -23.223 1.00 93.62 182 LEU A N 1
ATOM 1459 C CA . LEU A 1 182 ? 12.934 3.108 -24.125 1.00 93.62 182 LEU A CA 1
ATOM 1460 C C . LEU A 1 182 ? 12.135 3.380 -25.405 1.00 93.62 182 LEU A C 1
ATOM 1462 O O . LEU A 1 182 ? 12.483 2.859 -26.464 1.00 93.62 182 LEU A O 1
ATOM 1466 N N . LEU A 1 183 ? 11.076 4.192 -25.341 1.00 91.69 183 LEU A N 1
ATOM 1467 C CA . LEU A 1 183 ? 10.210 4.432 -26.495 1.00 91.69 183 LEU A CA 1
ATOM 1468 C C . LEU A 1 183 ? 10.536 5.721 -27.252 1.00 91.69 183 LEU A C 1
ATOM 1470 O O . LEU A 1 183 ? 10.337 5.751 -28.468 1.00 91.69 183 LEU A O 1
ATOM 1474 N N . ASN A 1 184 ? 11.016 6.770 -26.591 1.00 92.75 184 ASN A N 1
ATOM 1475 C CA . ASN A 1 184 ? 11.208 8.080 -27.223 1.00 92.75 184 ASN A CA 1
ATOM 1476 C C . ASN A 1 184 ? 12.680 8.414 -27.478 1.00 92.75 184 ASN A C 1
ATOM 1478 O O . ASN A 1 184 ? 12.970 9.183 -28.395 1.00 92.75 184 ASN A O 1
ATOM 1482 N N . HIS A 1 185 ? 13.609 7.814 -26.725 1.00 91.12 185 HIS A N 1
ATOM 1483 C CA . HIS A 1 185 ? 15.036 8.140 -26.812 1.00 91.12 185 HIS A CA 1
ATOM 1484 C C . HIS A 1 185 ? 15.910 7.056 -27.458 1.00 91.12 185 HIS A C 1
ATOM 1486 O O . HIS A 1 185 ? 17.042 7.353 -27.845 1.00 91.12 185 HIS A O 1
ATOM 1492 N N . ILE A 1 186 ? 15.409 5.829 -27.636 1.00 87.44 186 ILE A N 1
ATOM 1493 C CA . ILE A 1 186 ? 16.126 4.766 -28.355 1.00 87.44 186 ILE A CA 1
ATOM 1494 C C . ILE A 1 186 ? 15.673 4.699 -29.818 1.00 87.44 186 ILE A C 1
ATOM 1496 O O . ILE A 1 186 ? 14.491 4.558 -30.135 1.00 87.44 186 ILE A O 1
ATOM 1500 N N . HIS A 1 187 ? 16.644 4.777 -30.731 1.00 80.62 187 HIS A N 1
ATOM 1501 C CA . HIS A 1 187 ? 16.429 4.590 -32.165 1.00 80.62 187 HIS A CA 1
ATOM 1502 C C . HIS A 1 187 ? 16.327 3.099 -32.511 1.00 80.62 187 HIS A C 1
ATOM 1504 O O . HIS A 1 187 ? 17.059 2.290 -31.952 1.00 80.62 187 HIS A O 1
ATOM 1510 N N . HIS A 1 188 ? 15.461 2.752 -33.471 1.00 76.19 188 HIS A N 1
ATOM 1511 C CA . HIS A 1 188 ? 15.180 1.363 -33.869 1.00 76.19 188 HIS A CA 1
ATOM 1512 C C . HIS A 1 188 ? 14.709 0.496 -32.693 1.00 76.19 188 HIS A C 1
ATOM 1514 O O . HIS A 1 188 ? 15.377 -0.452 -32.293 1.00 76.19 188 HIS A O 1
ATOM 1520 N N . LYS A 1 189 ? 13.551 0.846 -32.127 1.00 77.31 189 LYS A N 1
ATOM 1521 C CA . LYS A 1 189 ? 12.888 0.074 -31.073 1.00 77.31 189 LYS A CA 1
ATOM 1522 C C . LYS A 1 189 ? 12.098 -1.096 -31.668 1.00 77.31 189 LYS A C 1
ATOM 1524 O O . LYS A 1 189 ? 11.087 -0.885 -32.333 1.00 77.31 189 LYS A O 1
ATOM 1529 N N . ASP A 1 190 ? 12.564 -2.310 -31.415 1.00 84.56 190 ASP A N 1
ATOM 1530 C CA . ASP A 1 190 ? 11.814 -3.546 -31.619 1.00 84.56 190 ASP A CA 1
ATOM 1531 C C . ASP A 1 190 ? 11.964 -4.414 -30.367 1.00 84.56 190 ASP A C 1
ATOM 1533 O O . ASP A 1 190 ? 12.997 -5.055 -30.144 1.00 84.56 190 ASP A O 1
ATOM 1537 N N . TYR A 1 191 ? 10.951 -4.343 -29.501 1.00 86.88 191 TYR A N 1
ATOM 1538 C CA . TYR A 1 191 ? 10.906 -5.050 -28.229 1.00 86.88 191 TYR A CA 1
ATOM 1539 C C . TYR A 1 191 ? 9.739 -6.038 -28.244 1.00 86.88 191 TYR A C 1
ATOM 1541 O O . TYR A 1 191 ? 8.598 -5.613 -28.426 1.00 86.88 191 TYR A O 1
ATOM 1549 N N . PRO A 1 192 ? 9.974 -7.334 -27.981 1.00 85.31 192 PRO A N 1
ATOM 1550 C CA . PRO A 1 192 ? 8.890 -8.309 -27.861 1.00 85.31 192 PRO A CA 1
ATOM 1551 C C . PRO A 1 192 ? 8.068 -8.139 -26.567 1.00 85.31 192 PRO A C 1
ATOM 1553 O O . PRO A 1 192 ? 7.035 -8.784 -26.405 1.00 85.31 192 PRO A O 1
ATOM 1556 N N . GLY A 1 193 ? 8.547 -7.313 -25.634 1.00 89.12 193 GLY A N 1
ATOM 1557 C CA . GLY A 1 193 ? 7.966 -7.044 -24.322 1.00 89.12 193 GLY A CA 1
ATOM 1558 C C . GLY A 1 193 ? 9.015 -6.450 -23.379 1.00 89.12 193 GLY A C 1
ATOM 1559 O O . GLY A 1 193 ? 10.122 -6.118 -23.809 1.00 89.12 193 GLY A O 1
ATOM 1560 N N . ILE A 1 194 ? 8.689 -6.355 -22.091 1.00 93.56 194 ILE A N 1
ATOM 1561 C CA . ILE A 1 194 ? 9.603 -5.899 -21.032 1.00 93.56 194 ILE A CA 1
ATOM 1562 C C . ILE A 1 194 ? 9.640 -6.887 -19.862 1.00 93.56 194 ILE A C 1
ATOM 1564 O O . ILE A 1 194 ? 8.642 -7.531 -19.533 1.00 93.56 194 ILE A O 1
ATOM 1568 N N . VAL A 1 195 ? 10.796 -7.002 -19.211 1.00 94.75 195 VAL A N 1
ATOM 1569 C CA . VAL A 1 195 ? 10.932 -7.708 -17.934 1.00 94.75 195 VAL A CA 1
ATOM 1570 C C . VAL A 1 195 ? 10.854 -6.696 -16.795 1.00 94.75 195 VAL A C 1
ATOM 1572 O O . VAL A 1 195 ? 11.624 -5.739 -16.770 1.00 94.75 195 VAL A O 1
ATOM 1575 N N . PHE A 1 196 ? 9.951 -6.916 -15.842 1.00 96.31 196 PHE A N 1
ATOM 1576 C CA . PHE A 1 196 ? 9.847 -6.138 -14.611 1.00 96.31 196 PHE A CA 1
ATOM 1577 C C . PHE A 1 196 ? 10.151 -7.035 -13.410 1.00 96.31 196 PHE A C 1
ATOM 1579 O O . PHE A 1 196 ? 9.279 -7.731 -12.896 1.00 96.31 196 PHE A O 1
ATOM 1586 N N . CYS A 1 197 ? 11.416 -7.070 -13.002 1.00 95.00 197 CYS A N 1
ATOM 1587 C CA . CYS A 1 197 ? 11.873 -7.907 -11.902 1.00 95.00 197 CYS A CA 1
ATOM 1588 C C . CYS A 1 197 ? 11.481 -7.298 -10.555 1.00 95.00 197 CYS A C 1
ATOM 1590 O O . CYS A 1 197 ? 11.854 -6.161 -10.270 1.00 95.00 197 CYS A O 1
ATOM 1592 N N . LEU A 1 198 ? 10.812 -8.088 -9.715 1.00 94.12 198 LEU A N 1
ATOM 1593 C CA . LEU A 1 198 ? 10.541 -7.774 -8.313 1.00 94.12 198 LEU A CA 1
ATOM 1594 C C . LEU A 1 198 ? 11.555 -8.521 -7.437 1.00 94.12 198 LEU A C 1
ATOM 1596 O O . LEU A 1 198 ? 11.391 -9.705 -7.141 1.00 94.12 198 LEU A O 1
ATOM 1600 N N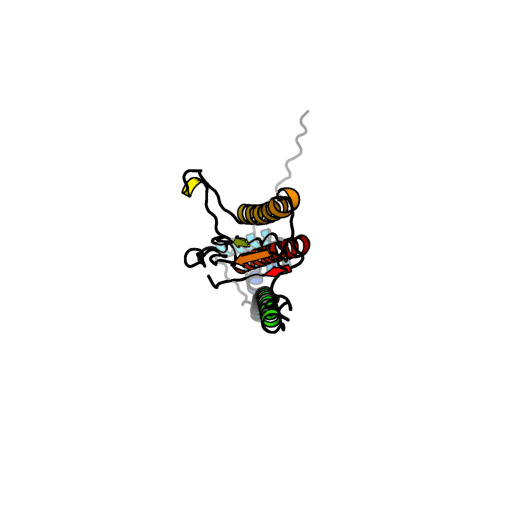 . GLY A 1 199 ? 12.631 -7.825 -7.077 1.00 89.38 199 GLY A N 1
ATOM 1601 C CA . GLY A 1 199 ? 13.835 -8.367 -6.447 1.00 89.38 199 GLY A CA 1
ATOM 1602 C C . GLY A 1 199 ? 13.753 -8.649 -4.944 1.00 89.38 199 GLY A C 1
ATOM 1603 O O . GLY A 1 199 ? 14.744 -9.115 -4.397 1.00 89.38 199 GLY A O 1
ATOM 1604 N N . GLY A 1 200 ? 12.609 -8.412 -4.296 1.00 85.62 200 GLY A N 1
ATOM 1605 C CA . GLY A 1 200 ? 12.434 -8.575 -2.845 1.00 85.62 200 GLY A CA 1
ATOM 1606 C C . GLY A 1 200 ? 12.398 -7.242 -2.091 1.00 85.62 200 GLY A C 1
ATOM 1607 O O . GLY A 1 200 ? 12.466 -6.176 -2.707 1.00 85.62 200 GLY A O 1
ATOM 1608 N N . ASP A 1 201 ? 12.219 -7.317 -0.770 1.00 86.38 201 ASP A N 1
ATOM 1609 C CA . ASP A 1 201 ? 12.176 -6.177 0.161 1.00 86.38 201 ASP A CA 1
ATOM 1610 C C . ASP A 1 201 ? 11.203 -5.067 -0.265 1.00 86.38 201 ASP A C 1
ATOM 1612 O O . ASP A 1 201 ? 11.482 -3.866 -0.250 1.00 86.38 201 ASP A O 1
ATOM 1616 N N . MET A 1 202 ? 10.012 -5.500 -0.685 1.00 88.50 202 MET A N 1
ATOM 1617 C CA . MET A 1 202 ? 8.970 -4.604 -1.181 1.00 88.50 202 MET A CA 1
ATOM 1618 C C . MET A 1 202 ? 8.254 -3.870 -0.056 1.00 88.50 202 MET A C 1
ATOM 1620 O O . MET A 1 202 ? 7.902 -2.713 -0.231 1.00 88.50 202 MET A O 1
ATOM 1624 N N . VAL A 1 203 ? 8.034 -4.524 1.083 1.00 86.81 203 VAL A N 1
ATOM 1625 C CA . VAL A 1 203 ? 7.392 -3.952 2.276 1.00 86.81 203 VAL A CA 1
ATOM 1626 C C . VAL A 1 203 ? 8.462 -3.768 3.346 1.00 86.81 203 VAL A C 1
ATOM 1628 O O . VAL A 1 203 ? 9.412 -4.546 3.400 1.00 86.81 203 VAL A O 1
ATOM 1631 N N . SER A 1 204 ? 8.335 -2.736 4.181 1.00 78.62 204 SER A N 1
ATOM 1632 C CA . SER A 1 204 ? 9.261 -2.555 5.302 1.00 78.62 204 SER A CA 1
ATOM 1633 C C . SER A 1 204 ? 9.246 -3.763 6.253 1.00 78.62 204 SER A C 1
ATOM 1635 O O . SER A 1 204 ? 8.181 -4.271 6.609 1.00 78.62 204 SER A O 1
ATOM 1637 N N . GLY A 1 205 ? 10.441 -4.201 6.665 1.00 59.59 205 GLY A N 1
ATOM 1638 C CA . GLY A 1 205 ? 10.664 -5.305 7.604 1.00 59.59 205 GLY A CA 1
ATOM 1639 C C . GLY A 1 205 ? 10.380 -4.950 9.066 1.00 59.59 205 GLY A C 1
ATOM 1640 O O . GLY A 1 205 ? 10.399 -5.836 9.918 1.00 59.59 205 GLY A O 1
ATOM 1641 N N . ASP A 1 206 ? 10.049 -3.689 9.361 1.00 54.19 206 ASP A N 1
ATOM 1642 C CA . ASP A 1 206 ? 9.506 -3.261 10.654 1.00 54.19 206 ASP A CA 1
ATOM 1643 C C . ASP A 1 206 ? 8.038 -3.685 10.788 1.00 54.19 206 ASP A C 1
ATOM 1645 O O . ASP A 1 206 ? 7.131 -2.878 11.007 1.00 54.19 206 ASP A O 1
ATOM 1649 N N . ILE A 1 207 ? 7.804 -4.995 10.689 1.00 51.53 207 ILE A N 1
ATOM 1650 C CA . ILE A 1 207 ? 6.543 -5.665 11.008 1.00 51.53 207 ILE A CA 1
ATOM 1651 C C . ILE A 1 207 ? 6.356 -5.671 12.545 1.00 51.53 207 ILE A C 1
ATOM 1653 O O . ILE A 1 207 ? 6.252 -6.707 13.185 1.00 51.53 207 ILE A O 1
ATOM 1657 N N . HIS A 1 208 ? 6.392 -4.478 13.141 1.00 47.94 208 HIS A N 1
ATOM 1658 C CA . HIS A 1 208 ? 5.889 -4.068 14.451 1.00 47.94 208 HIS A CA 1
ATOM 1659 C C . HIS A 1 208 ? 5.996 -5.051 15.635 1.00 47.94 208 HIS A C 1
ATOM 1661 O O . HIS A 1 208 ? 4.982 -5.571 16.098 1.00 47.94 208 HIS A O 1
ATOM 1667 N N . GLU A 1 209 ? 7.170 -5.137 16.272 1.00 41.50 209 GLU A N 1
ATOM 1668 C CA . GLU A 1 209 ? 7.224 -5.388 17.729 1.00 41.50 209 GLU A CA 1
ATOM 1669 C C . GLU A 1 209 ? 7.255 -4.078 18.544 1.00 41.50 209 GLU A C 1
ATOM 1671 O O . GLU A 1 209 ? 6.661 -4.011 19.619 1.00 41.50 209 GLU A O 1
ATOM 1676 N N . GLU A 1 210 ? 7.844 -2.992 18.028 1.00 39.50 210 GLU A N 1
ATOM 1677 C CA . GLU A 1 210 ? 8.084 -1.779 18.837 1.00 39.50 210 GLU A CA 1
ATOM 1678 C C . GLU A 1 210 ? 6.948 -0.731 18.806 1.00 39.50 210 GLU A C 1
ATOM 1680 O O . GLU A 1 210 ? 6.889 0.144 19.669 1.00 39.50 210 GLU A O 1
ATOM 1685 N N . LEU A 1 211 ? 5.989 -0.838 17.874 1.00 40.56 211 LEU A N 1
ATOM 1686 C CA . LEU A 1 211 ? 4.842 0.087 17.741 1.00 40.56 211 LEU A CA 1
ATOM 1687 C C . LEU A 1 211 ? 3.497 -0.499 18.209 1.00 40.56 211 LEU A C 1
ATOM 1689 O O . LEU A 1 211 ? 2.484 0.197 18.197 1.00 40.56 211 LEU A O 1
ATOM 1693 N N . MET A 1 212 ? 3.480 -1.730 18.735 1.00 41.97 212 MET A N 1
ATOM 1694 C CA . MET A 1 212 ? 2.280 -2.358 19.321 1.00 41.97 212 MET A CA 1
ATOM 1695 C C . MET A 1 212 ? 1.690 -1.581 20.516 1.00 41.97 212 MET A C 1
ATOM 1697 O O . MET A 1 212 ? 0.565 -1.847 20.933 1.00 41.97 212 MET A O 1
ATOM 1701 N N . ALA A 1 213 ? 2.421 -0.608 21.071 1.00 42.59 213 ALA A N 1
ATOM 1702 C CA . ALA A 1 213 ? 1.931 0.247 22.149 1.00 42.59 213 ALA A CA 1
ATOM 1703 C C . ALA A 1 213 ? 1.046 1.415 21.668 1.00 42.59 213 ALA A C 1
ATOM 1705 O O . ALA A 1 213 ? 0.331 2.003 22.482 1.00 42.59 213 ALA A O 1
ATOM 1706 N N . THR A 1 214 ? 1.051 1.750 20.371 1.00 40.41 214 THR A N 1
ATOM 1707 C CA . THR A 1 214 ? 0.321 2.919 19.861 1.00 40.41 214 THR A CA 1
ATOM 1708 C C . THR A 1 214 ? -0.197 2.667 18.449 1.00 40.41 214 THR A C 1
ATOM 1710 O O . THR A 1 214 ? 0.561 2.627 17.494 1.00 40.41 214 THR A O 1
ATOM 1713 N N . ASN A 1 215 ? -1.514 2.503 18.369 1.00 44.28 215 ASN A N 1
ATOM 1714 C CA . ASN A 1 215 ? -2.429 2.312 17.236 1.00 44.28 215 ASN A CA 1
ATOM 1715 C C . ASN A 1 215 ? -2.201 3.144 15.936 1.00 44.28 215 ASN A C 1
ATOM 1717 O O . ASN A 1 215 ? -3.148 3.734 15.417 1.00 44.28 215 ASN A O 1
ATOM 1721 N N . GLU A 1 216 ? -1.002 3.211 15.357 1.00 48.31 216 GLU A N 1
ATOM 1722 C CA . GLU A 1 216 ? -0.756 3.968 14.120 1.00 48.31 216 GLU A CA 1
ATOM 1723 C C . GLU A 1 216 ? -0.254 3.089 12.968 1.00 48.31 216 GLU A C 1
ATOM 1725 O O . GLU A 1 216 ? 0.937 2.887 12.767 1.00 48.31 216 GLU A O 1
ATOM 1730 N N . LYS A 1 217 ? -1.249 2.682 12.164 1.00 51.44 217 LYS A N 1
ATOM 1731 C CA . LYS A 1 217 ? -1.233 1.976 10.872 1.00 51.44 217 LYS A CA 1
ATOM 1732 C C . LYS A 1 217 ? -1.108 0.460 10.952 1.00 51.44 217 LYS A C 1
ATOM 1734 O O . LYS A 1 217 ? -0.037 -0.123 11.001 1.00 51.44 217 LYS A O 1
ATOM 1739 N N . GLU A 1 218 ? -2.268 -0.175 10.831 1.00 61.78 218 GLU A N 1
ATOM 1740 C CA . GLU A 1 218 ? -2.366 -1.570 10.428 1.00 61.78 218 GLU A CA 1
ATOM 1741 C C . GLU A 1 218 ? -1.595 -1.788 9.115 1.00 61.78 218 GLU A C 1
ATOM 1743 O O . GLU A 1 218 ? -1.660 -0.983 8.182 1.00 61.78 218 GLU A O 1
ATOM 1748 N N . ILE A 1 219 ? -0.867 -2.899 9.032 1.00 71.06 219 ILE A N 1
ATOM 1749 C CA . ILE A 1 219 ? -0.077 -3.292 7.857 1.00 71.06 219 ILE A CA 1
ATOM 1750 C C . ILE A 1 219 ? -0.927 -3.451 6.587 1.00 71.06 219 ILE A C 1
ATOM 1752 O O . ILE A 1 219 ? -0.448 -3.272 5.467 1.00 71.06 219 ILE A O 1
ATOM 1756 N N . MET A 1 220 ? -2.215 -3.751 6.758 1.00 74.50 220 MET A N 1
ATOM 1757 C CA . MET A 1 220 ? -3.145 -4.014 5.665 1.00 74.50 220 MET A CA 1
ATOM 1758 C C . MET A 1 220 ? -3.284 -2.828 4.695 1.00 74.50 220 MET A C 1
ATOM 1760 O O . MET A 1 220 ? -3.077 -3.034 3.498 1.00 74.50 220 MET A O 1
ATOM 1764 N N . PRO A 1 221 ? -3.543 -1.589 5.155 1.00 78.19 221 PRO A N 1
ATOM 1765 C CA . PRO A 1 221 ? -3.462 -0.393 4.319 1.00 78.19 221 PRO A CA 1
ATOM 1766 C C . PRO A 1 221 ? -2.175 -0.261 3.491 1.00 78.19 221 PRO A C 1
ATOM 1768 O O . PRO A 1 221 ? -2.248 0.105 2.320 1.00 78.19 221 PRO A O 1
ATOM 1771 N N . VAL A 1 222 ? -1.007 -0.573 4.067 1.00 82.94 222 VAL A N 1
ATOM 1772 C CA . VAL A 1 222 ? 0.290 -0.480 3.366 1.00 82.94 222 VAL A CA 1
ATOM 1773 C C . VAL A 1 222 ? 0.378 -1.516 2.247 1.00 82.94 222 VAL A C 1
ATOM 1775 O O . VAL A 1 222 ? 0.786 -1.187 1.134 1.00 82.94 222 VAL A O 1
ATOM 1778 N N . ILE A 1 223 ? -0.057 -2.750 2.515 1.00 84.38 223 ILE A N 1
ATOM 1779 C CA . ILE A 1 223 ? -0.089 -3.829 1.520 1.00 84.38 223 ILE A CA 1
ATOM 1780 C C . ILE A 1 223 ? -1.051 -3.491 0.376 1.00 84.38 223 ILE A C 1
ATOM 1782 O O . ILE A 1 223 ? -0.709 -3.691 -0.788 1.00 84.38 223 ILE A O 1
ATOM 1786 N N . VAL A 1 224 ? -2.244 -2.971 0.684 1.00 83.50 224 VAL A N 1
ATOM 1787 C CA . VAL A 1 224 ? -3.238 -2.589 -0.334 1.00 83.50 224 VAL A CA 1
ATOM 1788 C C . VAL A 1 224 ? -2.714 -1.454 -1.218 1.00 83.50 224 VAL A C 1
ATOM 1790 O O . VAL A 1 224 ? -2.907 -1.487 -2.437 1.00 83.50 224 VAL A O 1
ATOM 1793 N N . ASP A 1 225 ? -2.018 -0.478 -0.634 1.00 86.94 225 ASP A N 1
ATOM 1794 C CA . ASP A 1 225 ? -1.398 0.623 -1.378 1.00 86.94 225 ASP A CA 1
ATOM 1795 C C . ASP A 1 225 ? -0.259 0.139 -2.290 1.00 86.94 225 ASP A C 1
ATOM 1797 O O . ASP A 1 225 ? -0.220 0.480 -3.477 1.00 86.94 225 ASP A O 1
ATOM 1801 N N . LEU A 1 226 ? 0.619 -0.729 -1.773 1.00 90.69 226 LEU A N 1
ATOM 1802 C CA . LEU A 1 226 ? 1.677 -1.359 -2.562 1.00 90.69 226 LEU A CA 1
ATOM 1803 C C . LEU A 1 226 ? 1.087 -2.179 -3.715 1.00 90.69 226 LEU A C 1
ATOM 1805 O O . LEU A 1 226 ? 1.532 -2.050 -4.853 1.00 90.69 226 LEU A O 1
ATOM 1809 N N . TRP A 1 227 ? 0.068 -2.997 -3.441 1.00 90.19 227 TRP A N 1
ATOM 1810 C CA . TRP A 1 227 ? -0.606 -3.800 -4.460 1.00 90.19 227 TRP A CA 1
ATOM 1811 C C . TRP A 1 227 ? -1.205 -2.925 -5.564 1.00 90.19 227 TRP A C 1
ATOM 1813 O O . TRP A 1 227 ? -0.982 -3.193 -6.743 1.00 90.19 227 TRP A O 1
ATOM 1823 N N . SER A 1 228 ? -1.894 -1.845 -5.187 1.00 87.75 228 SER A N 1
ATOM 1824 C CA . SER A 1 228 ? -2.472 -0.888 -6.139 1.00 87.75 228 SER A CA 1
ATOM 1825 C C . SER A 1 228 ? -1.392 -0.224 -6.999 1.00 87.75 228 SER A C 1
ATOM 1827 O O . SER A 1 228 ? -1.559 -0.069 -8.208 1.00 87.75 228 SER A O 1
ATOM 1829 N N . THR A 1 229 ? -0.254 0.119 -6.391 1.00 93.12 229 THR A N 1
ATOM 1830 C CA . THR A 1 229 ? 0.888 0.712 -7.096 1.00 93.12 229 THR A CA 1
ATOM 1831 C C . THR A 1 229 ? 1.527 -0.281 -8.067 1.00 93.12 229 THR A C 1
ATOM 1833 O O . THR A 1 229 ? 1.771 0.060 -9.221 1.00 93.12 229 THR A O 1
ATOM 1836 N N . LEU A 1 230 ? 1.765 -1.524 -7.638 1.00 94.69 230 LEU A N 1
ATOM 1837 C CA . LEU A 1 230 ? 2.332 -2.570 -8.492 1.00 94.69 230 LEU A CA 1
ATOM 1838 C C . LEU A 1 230 ? 1.400 -2.930 -9.653 1.00 94.69 230 LEU A C 1
ATOM 1840 O O . LEU A 1 230 ? 1.884 -3.114 -10.768 1.00 94.69 230 LEU A O 1
ATOM 1844 N N . ALA A 1 231 ? 0.086 -2.988 -9.416 1.00 93.44 231 ALA A N 1
ATOM 1845 C CA . ALA A 1 231 ? -0.902 -3.185 -10.474 1.00 93.44 231 ALA A CA 1
ATOM 1846 C C . ALA A 1 231 ? -0.789 -2.081 -11.534 1.00 93.44 231 ALA A C 1
ATOM 1848 O O . ALA A 1 231 ? -0.605 -2.389 -12.709 1.00 93.44 231 ALA A O 1
ATOM 1849 N N . TRP A 1 232 ? -0.762 -0.810 -11.111 1.00 96.50 232 TRP A N 1
ATOM 1850 C CA . TRP A 1 232 ? -0.566 0.321 -12.021 1.00 96.50 232 TRP A CA 1
ATOM 1851 C C . TRP A 1 232 ? 0.760 0.238 -12.796 1.00 96.50 232 TRP A C 1
ATOM 1853 O O . TRP A 1 232 ? 0.777 0.473 -14.006 1.00 96.50 232 TRP A O 1
ATOM 1863 N N . CYS A 1 233 ? 1.864 -0.131 -12.135 1.00 96.75 233 CYS A N 1
ATOM 1864 C CA . CYS A 1 233 ? 3.161 -0.314 -12.793 1.00 96.75 233 CYS A CA 1
ATOM 1865 C C . CYS A 1 233 ? 3.082 -1.381 -13.896 1.00 96.75 233 CYS A C 1
ATOM 1867 O O . CYS A 1 233 ? 3.519 -1.143 -15.021 1.00 96.75 233 CYS A O 1
ATOM 1869 N N . ILE A 1 234 ? 2.518 -2.552 -13.582 1.00 95.56 234 ILE A N 1
ATOM 1870 C CA . ILE A 1 234 ? 2.422 -3.685 -14.512 1.00 95.56 234 ILE A CA 1
ATOM 1871 C C . ILE A 1 234 ? 1.498 -3.347 -15.684 1.00 95.56 234 ILE A C 1
ATOM 1873 O O . ILE A 1 234 ? 1.866 -3.610 -16.827 1.00 95.56 234 ILE A O 1
ATOM 1877 N N . GLU A 1 235 ? 0.339 -2.739 -15.423 1.00 94.44 235 GLU A N 1
ATOM 1878 C CA . GLU A 1 235 ? -0.608 -2.309 -16.460 1.00 94.44 235 GLU A CA 1
ATOM 1879 C C . GLU A 1 235 ? 0.025 -1.274 -17.394 1.00 94.44 235 GLU A C 1
ATOM 1881 O O . GLU A 1 235 ? 0.020 -1.459 -18.607 1.00 94.44 235 GLU A O 1
ATOM 1886 N N . THR A 1 236 ? 0.683 -0.248 -16.845 1.00 95.12 236 THR A N 1
ATOM 1887 C CA . THR A 1 236 ? 1.342 0.798 -17.647 1.00 95.12 236 THR A CA 1
ATOM 1888 C C . THR A 1 236 ? 2.446 0.224 -18.540 1.00 95.12 236 THR A C 1
ATOM 1890 O O . THR A 1 236 ? 2.587 0.611 -19.704 1.00 95.12 236 THR A O 1
ATOM 1893 N N . LEU A 1 237 ? 3.236 -0.719 -18.016 1.00 95.50 237 LEU A N 1
ATOM 1894 C CA . LEU A 1 237 ? 4.255 -1.416 -18.798 1.00 95.50 237 LEU A CA 1
ATOM 1895 C C . LEU A 1 237 ? 3.629 -2.329 -19.863 1.00 95.50 237 LEU A C 1
ATOM 1897 O O . LEU A 1 237 ? 4.131 -2.382 -20.985 1.00 95.50 237 LEU A O 1
ATOM 1901 N N . ALA A 1 238 ? 2.530 -3.017 -19.553 1.00 92.62 238 ALA A N 1
ATOM 1902 C CA . ALA A 1 238 ? 1.825 -3.863 -20.512 1.00 92.62 238 ALA A CA 1
ATOM 1903 C C . ALA A 1 238 ? 1.217 -3.041 -21.652 1.00 92.62 238 ALA A C 1
ATOM 1905 O O . ALA A 1 238 ? 1.377 -3.412 -22.813 1.00 92.62 238 ALA A O 1
ATOM 1906 N N . ASP A 1 239 ? 0.619 -1.894 -21.343 1.00 93.44 239 ASP A N 1
ATOM 1907 C CA . ASP A 1 239 ? 0.081 -0.966 -22.339 1.00 93.44 239 ASP A CA 1
ATOM 1908 C C . ASP A 1 239 ? 1.185 -0.392 -23.241 1.00 93.44 239 ASP A C 1
ATOM 1910 O O . ASP A 1 239 ? 0.980 -0.187 -24.437 1.00 93.44 239 ASP A O 1
ATOM 1914 N N . SER A 1 240 ? 2.379 -0.164 -22.682 1.00 93.38 240 SER A N 1
ATOM 1915 C CA . SER A 1 240 ? 3.509 0.442 -23.400 1.00 93.38 240 SER A CA 1
ATOM 1916 C C . SER A 1 240 ? 4.297 -0.554 -24.259 1.00 93.38 240 SER A C 1
ATOM 1918 O O . SER A 1 240 ? 4.760 -0.199 -25.344 1.00 93.38 240 SER A O 1
ATOM 1920 N N . PHE A 1 241 ? 4.477 -1.790 -23.781 1.00 90.06 241 PHE A N 1
ATOM 1921 C CA . PHE A 1 241 ? 5.352 -2.797 -24.399 1.00 90.06 241 PHE A CA 1
ATOM 1922 C C . PHE A 1 241 ? 4.598 -4.030 -24.921 1.00 90.06 241 PHE A C 1
ATOM 1924 O O . PHE A 1 241 ? 5.214 -4.950 -25.453 1.00 90.06 241 PHE A O 1
ATOM 1931 N N . GLY A 1 242 ? 3.275 -4.086 -24.757 1.00 88.75 242 GLY A N 1
ATOM 1932 C CA . GLY A 1 242 ? 2.398 -5.181 -25.186 1.00 88.75 242 GLY A CA 1
ATOM 1933 C C . GLY A 1 242 ? 2.463 -6.436 -24.308 1.00 88.75 242 GLY A C 1
ATOM 1934 O O . GLY A 1 242 ? 1.458 -7.128 -24.146 1.00 88.75 242 GLY A O 1
ATOM 1935 N N . ALA A 1 243 ? 3.624 -6.738 -23.725 1.00 87.50 243 ALA A N 1
ATOM 1936 C CA . ALA A 1 243 ? 3.820 -7.875 -22.833 1.00 87.50 243 ALA A CA 1
ATOM 1937 C C . ALA A 1 243 ? 4.795 -7.546 -21.696 1.00 87.50 243 ALA A C 1
ATOM 1939 O O . ALA A 1 243 ? 5.826 -6.906 -21.912 1.00 87.50 243 ALA A O 1
ATOM 1940 N N . VAL A 1 244 ? 4.492 -8.048 -20.494 1.00 92.12 244 VAL A N 1
ATOM 1941 C CA . VAL A 1 244 ? 5.341 -7.913 -19.302 1.00 92.12 244 VAL A CA 1
ATOM 1942 C C . VAL A 1 244 ? 5.619 -9.289 -18.714 1.00 92.12 244 VAL A C 1
ATOM 1944 O O . VAL A 1 244 ? 4.695 -10.065 -18.470 1.00 92.12 244 VAL A O 1
ATOM 1947 N N . TYR A 1 245 ? 6.891 -9.587 -18.461 1.00 91.75 245 TYR A N 1
ATOM 1948 C CA . TYR A 1 245 ? 7.295 -10.718 -17.632 1.00 91.75 245 TYR A CA 1
ATOM 1949 C C . TYR A 1 245 ? 7.701 -10.218 -16.248 1.00 91.75 245 TYR A C 1
ATOM 1951 O O . TYR A 1 245 ? 8.587 -9.374 -16.139 1.00 91.75 245 TYR A O 1
ATOM 1959 N N . VAL A 1 246 ? 7.060 -10.741 -15.202 1.00 93.38 246 VAL A N 1
ATOM 1960 C CA . VAL A 1 246 ? 7.286 -10.326 -13.810 1.00 93.38 246 VAL A CA 1
ATOM 1961 C C . VAL A 1 246 ? 7.902 -11.485 -13.023 1.00 93.38 246 VAL A C 1
ATOM 1963 O O . VAL A 1 246 ? 7.170 -12.257 -12.400 1.00 93.38 246 VAL A O 1
ATOM 1966 N N . PRO A 1 247 ? 9.232 -11.679 -13.067 1.00 91.31 247 PRO A N 1
ATOM 1967 C CA . PRO A 1 247 ? 9.889 -12.584 -12.141 1.00 91.31 247 PRO A CA 1
ATOM 1968 C C . PRO A 1 247 ? 9.902 -11.934 -10.755 1.00 91.31 247 PRO A C 1
ATOM 1970 O O . PRO A 1 247 ? 10.363 -10.803 -10.594 1.00 91.31 247 PRO A O 1
ATOM 1973 N N . CYS A 1 248 ? 9.392 -12.649 -9.757 1.00 88.06 248 CYS A N 1
ATOM 1974 C CA . CYS A 1 248 ? 9.399 -12.209 -8.370 1.00 88.06 248 CYS A CA 1
ATOM 1975 C C . CYS A 1 248 ? 10.103 -13.230 -7.479 1.00 88.06 248 CYS A C 1
ATOM 1977 O O . CYS A 1 248 ? 10.045 -14.440 -7.718 1.00 88.06 248 CYS A O 1
ATOM 1979 N N . VAL A 1 249 ? 10.765 -12.727 -6.443 1.00 83.00 249 VAL A N 1
ATOM 1980 C CA . VAL A 1 249 ? 11.281 -13.534 -5.336 1.00 83.00 249 VAL A CA 1
ATOM 1981 C C . VAL A 1 249 ? 10.548 -13.149 -4.059 1.00 83.00 249 VAL A C 1
ATOM 1983 O O . VAL A 1 249 ? 10.112 -12.009 -3.901 1.00 83.00 249 VAL A O 1
ATOM 1986 N N . SER A 1 250 ? 10.383 -14.111 -3.155 1.00 67.38 250 SER A N 1
ATOM 1987 C CA . SER A 1 250 ? 9.933 -13.816 -1.797 1.00 67.38 250 SER A CA 1
ATOM 1988 C C . SER A 1 250 ? 11.059 -13.092 -1.057 1.00 67.38 250 SER A C 1
ATOM 1990 O O . SER A 1 250 ? 12.134 -13.678 -0.900 1.00 67.38 250 SER A O 1
ATOM 1992 N N . GLY A 1 251 ? 10.798 -11.851 -0.651 1.00 55.59 251 GLY A N 1
ATOM 1993 C CA . GLY A 1 251 ? 11.529 -11.139 0.400 1.00 55.59 251 GLY A CA 1
ATOM 1994 C C . GLY A 1 251 ? 10.734 -11.199 1.692 1.00 55.59 251 GLY A C 1
ATOM 1995 O O . GLY A 1 251 ? 9.483 -11.194 1.581 1.00 55.59 251 GLY A O 1
#

Secondary structure (DSSP, 8-state):
------------PPPPPHHHHHHHHHHHHHTTT-HHHHHHHTT--HHHHHHHHHHHHHTTPPPSS---HHHHHHHHHHHHHHHHHHHHHHHHHHHHHHHHHHHHHHHHHHHHHHHHHS-----GGGGPPPPTT-----EEEE----BT--B-GGGGTTS--B-HHHHHHHHHHHHHHHHHIIIIISSS---S-EEEEE-S--B-S--SSSSTTS----HHHHHHHHHHHHHHHHHHHHHHHS-EE--B---

Solvent-accessible surface area (backbone atoms only — not comparable to full-atom values): 14697 Å² total; per-residue (Å²): 139,84,84,81,75,79,80,78,80,79,75,76,76,74,80,84,49,71,66,61,20,50,52,42,39,28,40,27,32,45,49,61,70,36,61,66,63,31,13,54,77,69,76,40,58,54,73,58,41,49,53,33,38,53,53,24,55,75,70,66,64,73,61,90,44,75,59,40,64,72,59,43,53,52,52,51,50,55,50,50,54,50,52,51,51,53,50,52,53,52,53,50,54,52,50,53,52,53,50,51,55,50,52,53,52,50,50,52,51,51,51,54,50,49,58,74,67,52,82,77,78,76,65,86,60,85,79,55,78,76,67,100,78,57,70,50,68,56,73,45,80,46,54,70,58,31,45,66,42,74,42,58,30,78,84,51,79,65,76,50,70,42,33,57,70,55,49,53,52,49,55,48,49,53,52,54,50,50,51,45,47,55,68,74,69,44,81,80,76,39,55,88,24,34,36,46,34,37,69,20,38,55,54,39,85,80,78,56,80,88,51,76,87,52,99,78,75,69,65,62,66,46,52,52,50,50,50,54,50,51,50,51,52,52,49,54,45,24,74,73,38,75,30,68,46,69,56,71,53,91,97

Mean predicted aligned error: 18.3 Å